Protein AF-A0A8T4LL97-F1 (afdb_monomer_lite)

Radius of gyration: 19.23 Å; chains: 1; bounding box: 46×41×51 Å

Structure (mmCIF, N/CA/C/O backbone):
data_AF-A0A8T4LL97-F1
#
_entry.id   AF-A0A8T4LL97-F1
#
loop_
_atom_site.group_PDB
_atom_site.id
_atom_site.type_symbol
_atom_site.label_atom_id
_atom_site.label_alt_id
_atom_site.label_comp_id
_atom_site.label_asym_id
_atom_site.label_entity_id
_atom_site.label_seq_id
_atom_site.pdbx_PDB_ins_code
_atom_site.Cartn_x
_atom_site.Cartn_y
_atom_site.Cartn_z
_atom_site.occupancy
_atom_site.B_iso_or_equiv
_atom_site.auth_seq_id
_atom_site.auth_comp_id
_atom_site.auth_asym_id
_atom_site.auth_atom_id
_atom_site.pdbx_PDB_model_num
ATOM 1 N N . MET A 1 1 ? 13.552 -13.095 -23.155 1.00 88.12 1 MET A N 1
ATOM 2 C CA . MET A 1 1 ? 12.719 -12.023 -22.555 1.00 88.12 1 MET A CA 1
ATOM 3 C C . MET A 1 1 ? 12.676 -12.309 -21.068 1.00 88.12 1 MET A C 1
ATOM 5 O O . MET A 1 1 ? 12.540 -13.479 -20.733 1.00 88.12 1 MET A O 1
ATOM 9 N N . LEU A 1 2 ? 12.800 -11.299 -20.200 1.00 96.94 2 LEU A N 1
ATOM 10 C CA . LEU A 1 2 ? 12.715 -11.531 -18.753 1.00 96.94 2 LEU A CA 1
ATOM 11 C C . LEU A 1 2 ? 11.354 -12.127 -18.368 1.00 96.94 2 LEU A C 1
ATOM 13 O O . LEU A 1 2 ? 10.345 -11.849 -19.012 1.00 96.94 2 LEU A O 1
ATOM 17 N N . THR A 1 3 ? 11.342 -12.934 -17.315 1.00 97.44 3 THR A N 1
ATOM 18 C CA . THR A 1 3 ? 10.161 -13.602 -16.760 1.00 97.44 3 THR A CA 1
ATOM 19 C C . THR A 1 3 ? 9.645 -12.881 -15.515 1.00 97.44 3 THR A C 1
ATOM 21 O O . THR A 1 3 ? 10.351 -12.071 -14.916 1.00 97.44 3 THR A O 1
ATOM 24 N N . VAL A 1 4 ? 8.435 -13.218 -15.051 1.00 96.12 4 VAL A N 1
ATOM 25 C CA . VAL A 1 4 ? 7.905 -12.706 -13.769 1.00 96.12 4 VAL A CA 1
ATOM 26 C C . VAL A 1 4 ? 8.880 -12.977 -12.615 1.00 96.12 4 VAL A C 1
ATOM 28 O O . VAL A 1 4 ? 9.117 -12.093 -11.796 1.00 96.12 4 VAL A O 1
ATOM 31 N N . ALA A 1 5 ? 9.492 -14.166 -12.579 1.00 97.00 5 ALA A N 1
ATOM 32 C CA . ALA A 1 5 ? 10.436 -14.543 -11.531 1.00 97.00 5 ALA A CA 1
ATOM 33 C C . ALA A 1 5 ? 11.698 -13.668 -11.528 1.00 97.00 5 ALA A C 1
ATOM 35 O O . ALA A 1 5 ? 12.217 -13.368 -10.456 1.00 97.00 5 ALA A O 1
ATOM 36 N N . ASP A 1 6 ? 12.169 -13.229 -12.697 1.00 97.44 6 ASP A N 1
ATOM 37 C CA . ASP A 1 6 ? 13.332 -12.341 -12.808 1.00 97.44 6 ASP A CA 1
ATOM 38 C C . ASP A 1 6 ? 13.050 -10.977 -12.170 1.00 97.44 6 ASP A C 1
ATOM 40 O O . ASP A 1 6 ? 13.846 -10.483 -11.374 1.00 97.44 6 ASP A O 1
ATOM 44 N N . PHE A 1 7 ? 11.878 -10.402 -12.453 1.00 96.88 7 PHE A N 1
ATOM 45 C CA . PHE A 1 7 ? 11.443 -9.144 -11.845 1.00 96.88 7 PHE A CA 1
ATOM 46 C C . PHE A 1 7 ? 11.238 -9.269 -10.334 1.00 96.88 7 PHE A C 1
ATOM 48 O O . PHE A 1 7 ? 11.656 -8.388 -9.593 1.00 96.88 7 PHE A O 1
ATOM 55 N N . THR A 1 8 ? 10.607 -10.349 -9.863 1.00 93.94 8 THR A N 1
ATOM 56 C CA . THR A 1 8 ? 10.348 -10.548 -8.427 1.00 93.94 8 THR A CA 1
ATOM 57 C C . THR A 1 8 ? 11.625 -10.832 -7.631 1.00 93.94 8 THR A C 1
ATOM 59 O O . THR A 1 8 ? 11.696 -10.478 -6.458 1.00 93.94 8 THR A O 1
ATOM 62 N N . LYS A 1 9 ? 12.638 -11.455 -8.248 1.00 94.44 9 LYS A N 1
ATOM 63 C CA . LYS A 1 9 ? 13.940 -11.706 -7.608 1.00 94.44 9 LYS A CA 1
ATOM 64 C C . LYS A 1 9 ? 14.844 -10.476 -7.582 1.00 94.44 9 LYS A C 1
ATOM 66 O O . LYS A 1 9 ? 15.689 -10.394 -6.697 1.00 94.44 9 LYS A O 1
ATOM 71 N N . ALA A 1 10 ? 14.699 -9.557 -8.537 1.00 95.50 10 ALA A N 1
ATOM 72 C CA . ALA A 1 10 ? 15.496 -8.340 -8.579 1.00 95.50 10 ALA A CA 1
ATOM 73 C C . ALA A 1 10 ? 15.141 -7.423 -7.401 1.00 95.50 10 ALA A C 1
ATOM 75 O O . ALA A 1 10 ? 14.019 -6.931 -7.283 1.00 95.50 10 ALA A O 1
ATOM 76 N N . ARG A 1 11 ? 16.121 -7.168 -6.534 1.00 92.94 11 ARG A N 1
ATOM 77 C CA . ARG A 1 11 ? 15.948 -6.326 -5.342 1.00 92.94 11 ARG A CA 1
ATOM 78 C C . ARG A 1 11 ? 16.199 -4.851 -5.622 1.00 92.94 11 ARG A C 1
ATOM 80 O O . ARG A 1 11 ? 15.800 -4.012 -4.824 1.00 92.94 11 ARG A O 1
ATOM 87 N N . ASN A 1 12 ? 16.889 -4.554 -6.721 1.00 95.19 12 ASN A N 1
ATOM 88 C CA . ASN A 1 12 ? 17.233 -3.203 -7.145 1.00 95.19 12 ASN A CA 1
ATOM 89 C C . ASN A 1 12 ? 17.471 -3.115 -8.670 1.00 95.19 12 ASN A C 1
ATOM 91 O O . ASN A 1 12 ? 17.557 -4.131 -9.370 1.00 95.19 12 ASN A O 1
ATOM 95 N N . PHE A 1 13 ? 17.609 -1.899 -9.203 1.00 95.69 13 PHE A N 1
ATOM 96 C CA . PHE A 1 13 ? 17.838 -1.632 -10.624 1.00 95.69 13 PHE A CA 1
ATOM 97 C C . PHE A 1 13 ? 19.200 -2.101 -11.115 1.00 95.69 13 PHE A C 1
ATOM 99 O O . PHE A 1 13 ? 19.340 -2.329 -12.316 1.00 95.69 13 PHE A O 1
ATOM 106 N N . SER A 1 14 ? 20.196 -2.244 -10.237 1.00 96.06 14 SER A N 1
ATOM 107 C CA . SER A 1 14 ? 21.494 -2.811 -10.615 1.00 96.06 14 SER A CA 1
ATOM 108 C C . SER A 1 14 ? 21.337 -4.285 -10.999 1.00 96.06 14 SER A C 1
ATOM 110 O O . SER A 1 14 ? 21.704 -4.684 -12.104 1.00 96.06 14 SER A O 1
ATOM 112 N N . GLU A 1 15 ? 20.675 -5.073 -10.147 1.00 97.38 15 GLU A N 1
ATOM 113 C CA . GLU A 1 15 ? 20.360 -6.479 -10.420 1.00 97.38 15 GLU A CA 1
ATOM 114 C C . GLU A 1 15 ? 19.463 -6.624 -11.660 1.00 97.38 15 GLU A C 1
ATOM 116 O O . GLU A 1 15 ? 19.752 -7.430 -12.549 1.00 97.38 15 GLU A O 1
ATOM 121 N N . LEU A 1 16 ? 18.420 -5.791 -11.783 1.00 97.62 16 LEU A N 1
ATOM 122 C CA . LEU A 1 16 ? 17.544 -5.799 -12.959 1.00 97.62 16 LEU A CA 1
ATOM 123 C C . LEU A 1 16 ? 18.301 -5.452 -14.252 1.00 97.62 16 LEU A C 1
ATOM 125 O O . LEU A 1 16 ? 18.046 -6.039 -15.305 1.00 97.62 16 LEU A O 1
ATOM 129 N N . ARG A 1 17 ? 19.251 -4.513 -14.194 1.00 97.31 17 ARG A N 1
ATOM 130 C CA . ARG A 1 17 ? 20.082 -4.131 -15.342 1.00 97.31 17 ARG A CA 1
ATOM 131 C C . ARG A 1 17 ? 20.951 -5.290 -15.814 1.00 97.31 17 ARG A C 1
ATOM 133 O O . ARG A 1 17 ? 21.034 -5.507 -17.020 1.00 97.31 17 ARG A O 1
ATOM 140 N N . GLU A 1 18 ? 21.553 -6.045 -14.900 1.00 97.88 18 GLU A N 1
ATOM 141 C CA . GLU A 1 18 ? 22.352 -7.220 -15.264 1.00 97.88 18 GLU A CA 1
ATOM 142 C C . GLU A 1 18 ? 21.496 -8.328 -15.894 1.00 97.88 18 GLU A C 1
ATOM 144 O O . GLU A 1 18 ? 21.937 -8.977 -16.843 1.00 97.88 18 GLU A O 1
ATOM 149 N N . LEU A 1 19 ? 20.246 -8.501 -15.451 1.00 97.75 19 LEU A N 1
ATOM 150 C CA . LEU A 1 19 ? 19.299 -9.417 -16.097 1.00 97.75 19 LEU A CA 1
ATOM 151 C C . LEU A 1 19 ? 19.013 -9.002 -17.548 1.00 97.75 19 LEU A C 1
ATOM 153 O O . LEU A 1 19 ? 19.119 -9.820 -18.460 1.00 97.75 19 LEU A O 1
ATOM 157 N N . TYR A 1 20 ? 18.736 -7.722 -17.798 1.00 98.06 20 TYR A N 1
ATOM 158 C CA . TYR A 1 20 ? 18.561 -7.225 -19.167 1.00 98.06 20 TYR A CA 1
ATOM 159 C C . TYR A 1 20 ? 19.832 -7.310 -20.019 1.00 98.06 20 TYR A C 1
ATOM 161 O O . TYR A 1 20 ? 19.751 -7.562 -21.221 1.00 98.06 20 TYR A O 1
ATOM 169 N N . LYS A 1 21 ? 21.007 -7.124 -19.416 1.00 97.62 21 LYS A N 1
ATOM 170 C CA . LYS A 1 21 ? 22.291 -7.224 -20.114 1.00 97.62 21 LYS A CA 1
ATOM 171 C C . LYS A 1 21 ? 22.553 -8.641 -20.624 1.00 97.62 21 LYS A C 1
ATOM 173 O O . LYS A 1 21 ? 23.037 -8.788 -21.743 1.00 97.62 21 LYS A O 1
ATOM 178 N N . LYS A 1 22 ? 22.171 -9.672 -19.859 1.00 97.25 22 LYS A N 1
ATOM 179 C CA . LYS A 1 22 ? 22.210 -11.081 -20.304 1.00 97.25 22 LYS A CA 1
ATOM 180 C C . LYS A 1 22 ? 21.321 -11.340 -21.526 1.00 97.25 22 LYS A C 1
ATOM 182 O O . LYS A 1 22 ? 21.633 -12.200 -22.336 1.00 97.25 22 LYS A O 1
ATOM 187 N N . GLU A 1 23 ? 20.265 -10.548 -21.693 1.00 96.38 23 GLU A N 1
ATOM 188 C CA . GLU A 1 23 ? 19.372 -10.544 -22.861 1.00 96.38 23 GLU A CA 1
ATOM 189 C C . GLU A 1 23 ? 19.873 -9.634 -24.005 1.00 96.38 23 GLU A C 1
ATOM 191 O O . GLU A 1 23 ? 19.123 -9.328 -24.933 1.00 96.38 23 GLU A O 1
ATOM 196 N N . GLY A 1 24 ? 21.113 -9.137 -23.930 1.00 97.12 24 GLY A N 1
ATOM 197 C CA . GLY A 1 24 ? 21.705 -8.251 -24.936 1.00 97.12 24 GLY A CA 1
ATOM 198 C C . GLY A 1 24 ? 21.154 -6.821 -24.929 1.00 97.12 24 GLY A C 1
ATOM 199 O O . GLY A 1 24 ? 21.352 -6.085 -25.893 1.00 97.12 24 GLY A O 1
ATOM 200 N N . LYS A 1 25 ? 20.455 -6.402 -23.865 1.00 97.38 25 LYS A N 1
ATOM 201 C CA . LYS A 1 25 ? 19.861 -5.061 -23.747 1.00 97.38 25 LYS A CA 1
ATOM 202 C C . LYS A 1 25 ? 20.627 -4.211 -22.743 1.00 97.38 25 LYS A C 1
ATOM 204 O O . LYS A 1 25 ? 20.867 -4.619 -21.611 1.00 97.38 25 LYS A O 1
ATOM 209 N N . THR A 1 26 ? 20.949 -2.984 -23.133 1.00 96.94 26 THR A N 1
ATOM 210 C CA . THR A 1 26 ? 21.595 -1.993 -22.265 1.00 96.94 26 THR A CA 1
ATOM 211 C C . THR A 1 26 ? 20.765 -0.715 -22.209 1.00 96.94 26 THR A C 1
ATOM 213 O O . THR A 1 26 ? 20.002 -0.400 -23.123 1.00 96.94 26 THR A O 1
ATOM 216 N N . PHE A 1 27 ? 20.886 0.028 -21.108 1.00 96.00 27 PHE A N 1
ATOM 217 C CA . PHE A 1 27 ? 20.121 1.254 -20.885 1.00 96.00 27 PHE A CA 1
ATOM 218 C C . PHE A 1 27 ? 21.042 2.375 -20.426 1.00 96.00 27 PHE A C 1
ATOM 220 O O . PHE A 1 27 ? 21.798 2.212 -19.473 1.00 96.00 27 PHE A O 1
ATOM 227 N N . ALA A 1 28 ? 20.929 3.531 -21.081 1.00 92.81 28 ALA A N 1
ATOM 228 C CA . ALA A 1 28 ? 21.758 4.700 -20.794 1.00 92.81 28 ALA A CA 1
ATOM 229 C C . ALA A 1 28 ? 21.412 5.403 -19.466 1.00 92.81 28 ALA A C 1
ATOM 231 O O . ALA A 1 28 ? 22.185 6.225 -18.991 1.00 92.81 28 ALA A O 1
ATOM 232 N N . SER A 1 29 ? 20.243 5.129 -18.876 1.00 92.25 29 SER A N 1
ATOM 233 C CA . SER A 1 29 ? 19.817 5.731 -17.608 1.00 92.25 29 SER A CA 1
ATOM 234 C C . SER A 1 29 ? 18.811 4.852 -16.865 1.00 92.25 29 SER A C 1
ATOM 236 O O . SER A 1 29 ? 18.136 4.011 -17.469 1.00 92.25 29 SER A O 1
ATOM 238 N N . THR A 1 30 ? 18.666 5.087 -15.557 1.00 91.06 30 THR A N 1
ATOM 239 C CA . THR A 1 30 ? 17.657 4.421 -14.717 1.00 91.06 30 THR A CA 1
ATOM 240 C C . THR A 1 30 ? 16.235 4.722 -15.191 1.00 91.06 30 THR A C 1
ATOM 242 O O . THR A 1 30 ? 15.426 3.807 -15.262 1.00 91.06 30 THR A O 1
ATOM 245 N N . GLY A 1 31 ? 15.938 5.949 -15.635 1.00 89.12 31 GLY A N 1
ATOM 246 C CA . GLY A 1 31 ? 14.619 6.292 -16.189 1.00 89.12 31 GLY A CA 1
ATOM 247 C C . GLY A 1 31 ? 14.249 5.503 -17.455 1.00 89.12 31 GLY A C 1
ATOM 248 O O . GLY A 1 31 ? 13.111 5.046 -17.592 1.00 89.12 31 GLY A O 1
ATOM 249 N N . LYS A 1 32 ? 15.210 5.273 -18.367 1.00 91.50 32 LYS A N 1
ATOM 250 C CA . LYS A 1 32 ? 14.989 4.426 -19.556 1.00 91.50 32 LYS A CA 1
ATOM 251 C C . LYS A 1 32 ? 14.791 2.957 -19.175 1.00 91.50 32 LYS A C 1
ATOM 253 O O . LYS A 1 32 ? 13.901 2.311 -19.725 1.00 91.50 32 LYS A O 1
ATOM 258 N N . LEU A 1 33 ? 15.589 2.458 -18.226 1.00 95.25 33 LEU A N 1
ATOM 259 C CA . LEU A 1 33 ? 15.436 1.110 -17.677 1.00 95.25 33 LEU A CA 1
ATOM 260 C C . LEU A 1 33 ? 14.057 0.931 -17.028 1.00 95.25 33 LEU A C 1
ATOM 262 O O . LEU A 1 33 ? 13.350 0.002 -17.395 1.00 95.25 33 LEU A O 1
ATOM 266 N N . TYR A 1 34 ? 13.639 1.844 -16.147 1.00 93.06 34 TYR A N 1
ATOM 267 C CA . TYR A 1 34 ? 12.326 1.828 -15.494 1.00 93.06 34 TYR A CA 1
ATOM 268 C C . TYR A 1 34 ? 11.182 1.817 -16.510 1.00 93.06 34 TYR A C 1
ATOM 270 O O . TYR A 1 34 ? 10.318 0.947 -16.468 1.00 93.06 34 TYR A O 1
ATOM 278 N N . SER A 1 35 ? 11.218 2.724 -17.490 1.00 90.62 35 SER A N 1
ATOM 279 C CA . SER A 1 35 ? 10.175 2.815 -18.521 1.00 90.62 35 SER A CA 1
ATOM 280 C C . SER A 1 35 ? 10.041 1.526 -19.335 1.00 90.62 35 SER A C 1
ATOM 282 O O . SER A 1 35 ? 8.935 1.139 -19.713 1.00 90.62 35 SER A O 1
ATOM 284 N N . LYS A 1 36 ? 11.160 0.850 -19.628 1.00 94.69 36 LYS A N 1
ATOM 285 C CA . LYS A 1 36 ? 11.146 -0.452 -20.303 1.00 94.69 36 LYS A CA 1
ATOM 286 C C . LYS A 1 36 ? 10.665 -1.563 -19.369 1.00 94.69 36 LYS A C 1
ATOM 288 O O . LYS A 1 36 ? 9.840 -2.371 -19.780 1.00 94.69 36 LYS A O 1
ATOM 293 N N . ALA A 1 37 ? 11.142 -1.565 -18.129 1.00 95.81 37 ALA A N 1
ATOM 294 C CA . ALA A 1 37 ? 10.783 -2.527 -17.101 1.00 95.81 37 ALA A CA 1
ATOM 295 C C . ALA A 1 37 ? 9.275 -2.539 -16.827 1.00 95.81 37 ALA A C 1
ATOM 297 O O . ALA A 1 37 ? 8.685 -3.611 -16.848 1.00 95.81 37 ALA A O 1
ATOM 298 N N . VAL A 1 38 ? 8.645 -1.373 -16.648 1.00 93.69 38 VAL A N 1
ATOM 299 C CA . VAL A 1 38 ? 7.191 -1.255 -16.438 1.00 93.69 38 VAL A CA 1
ATOM 300 C C . VAL A 1 38 ? 6.411 -1.861 -17.606 1.00 93.69 38 VAL A C 1
ATOM 302 O O . VAL A 1 38 ? 5.465 -2.611 -17.387 1.00 93.69 38 VAL A O 1
ATOM 305 N N . LYS A 1 39 ? 6.823 -1.584 -18.851 1.00 94.00 39 LYS A N 1
ATOM 306 C CA . LYS A 1 39 ? 6.172 -2.148 -20.044 1.00 94.00 39 LYS A CA 1
ATOM 307 C C . LYS A 1 39 ? 6.294 -3.668 -20.090 1.00 94.00 39 LYS A C 1
ATOM 309 O O . LYS A 1 39 ? 5.291 -4.345 -20.266 1.00 94.00 39 LYS A O 1
ATOM 314 N N . ASP A 1 40 ? 7.503 -4.196 -19.910 1.00 96.31 40 ASP A N 1
ATOM 315 C CA . ASP A 1 40 ? 7.737 -5.644 -19.948 1.00 96.31 40 ASP A CA 1
ATOM 316 C C . ASP A 1 40 ? 6.998 -6.352 -18.806 1.00 96.31 40 ASP A C 1
ATOM 318 O O . ASP A 1 40 ? 6.370 -7.384 -19.024 1.00 96.31 40 ASP A O 1
ATOM 322 N N . TRP A 1 41 ? 6.989 -5.763 -17.610 1.00 96.31 41 TRP A N 1
ATOM 323 C CA . TRP A 1 41 ? 6.226 -6.268 -16.473 1.00 96.31 41 TRP A CA 1
ATOM 324 C C . TRP A 1 41 ? 4.718 -6.298 -16.734 1.00 96.31 41 TRP A C 1
ATOM 326 O O . TRP A 1 41 ? 4.069 -7.307 -16.446 1.00 96.31 41 TRP A O 1
ATOM 336 N N . PHE A 1 42 ? 4.163 -5.224 -17.300 1.00 94.31 42 PHE A N 1
ATOM 337 C CA . PHE A 1 42 ? 2.748 -5.166 -17.648 1.00 94.31 42 PHE A CA 1
ATOM 338 C C . PHE A 1 42 ? 2.385 -6.244 -18.668 1.00 94.31 42 PHE A C 1
ATOM 340 O O . PHE A 1 42 ? 1.437 -6.995 -18.450 1.00 94.31 42 PHE A O 1
ATOM 347 N N . GLU A 1 43 ? 3.175 -6.387 -19.734 1.00 94.25 43 GLU A N 1
ATOM 348 C CA . GLU A 1 43 ? 2.948 -7.413 -20.755 1.00 94.25 43 GLU A CA 1
ATOM 349 C C . GLU A 1 43 ? 2.976 -8.835 -20.176 1.00 94.25 43 GLU A C 1
ATOM 351 O O . GLU A 1 43 ? 2.154 -9.661 -20.562 1.00 94.25 43 GLU A O 1
ATOM 356 N N . LEU A 1 44 ? 3.849 -9.110 -19.201 1.00 96.06 44 LEU A N 1
ATOM 357 C CA . LEU A 1 44 ? 3.918 -10.402 -18.505 1.00 96.06 44 LEU A CA 1
ATOM 358 C C . LEU A 1 44 ? 2.719 -10.680 -17.581 1.00 96.06 44 LEU A C 1
ATOM 360 O O . LEU A 1 44 ? 2.477 -11.831 -17.220 1.00 96.06 44 LEU A O 1
ATOM 364 N N . ASN A 1 45 ? 1.999 -9.644 -17.142 1.00 94.62 45 ASN A N 1
ATOM 365 C CA . ASN A 1 45 ? 0.932 -9.766 -16.145 1.00 94.62 45 ASN A CA 1
ATOM 366 C C . ASN A 1 45 ? -0.462 -9.409 -16.679 1.00 94.62 45 ASN A C 1
ATOM 368 O O . ASN A 1 45 ? -1.443 -9.644 -15.973 1.00 94.62 45 ASN A O 1
ATOM 372 N N . LYS A 1 46 ? -0.587 -8.881 -17.902 1.00 92.50 46 LYS A N 1
ATOM 373 C CA . LYS A 1 46 ? -1.871 -8.425 -18.458 1.00 92.50 46 LYS A CA 1
ATOM 374 C C . LYS A 1 46 ? -2.925 -9.535 -18.533 1.00 92.50 46 LYS A C 1
ATOM 376 O O . LYS A 1 46 ? -4.094 -9.269 -18.266 1.00 92.50 46 LYS A O 1
ATOM 381 N N . ASP A 1 47 ? -2.520 -10.780 -18.787 1.00 92.38 47 ASP A N 1
ATOM 382 C CA . ASP A 1 47 ? -3.443 -11.923 -18.857 1.00 92.38 47 ASP A CA 1
ATOM 383 C C . ASP A 1 47 ? -4.034 -12.275 -17.483 1.00 92.38 47 ASP A C 1
ATOM 385 O O . ASP A 1 47 ? -5.159 -12.758 -17.386 1.00 92.38 47 ASP A O 1
ATOM 389 N N . LYS A 1 48 ? -3.342 -11.945 -16.385 1.00 92.75 48 LYS A N 1
ATOM 390 C CA . LYS A 1 48 ? -3.894 -12.118 -15.031 1.00 92.75 48 LYS A CA 1
ATOM 391 C C . LYS A 1 48 ? -5.084 -11.193 -14.779 1.00 92.75 48 LYS A C 1
ATOM 393 O O . LYS A 1 48 ? -5.919 -11.490 -13.932 1.00 92.75 48 LYS A O 1
ATOM 398 N N . ILE A 1 49 ? -5.173 -10.074 -15.501 1.00 88.88 49 ILE A N 1
ATOM 399 C CA . ILE A 1 49 ? -6.294 -9.133 -15.391 1.00 88.88 49 ILE A CA 1
ATOM 400 C C . ILE A 1 49 ? -7.560 -9.755 -15.984 1.00 88.88 49 ILE A C 1
ATOM 402 O O . ILE A 1 49 ? -8.632 -9.648 -15.391 1.00 88.88 49 ILE A O 1
ATOM 406 N N . SER A 1 50 ? -7.447 -10.410 -17.144 1.00 87.31 50 SER A N 1
ATOM 407 C CA . SER A 1 50 ? -8.581 -11.080 -17.786 1.00 87.31 50 SER A CA 1
ATOM 408 C C . SER A 1 50 ? -8.982 -12.363 -17.056 1.00 87.31 50 SER A C 1
ATOM 410 O O . SER A 1 50 ? -10.175 -12.646 -16.974 1.00 87.31 50 SER A O 1
ATOM 412 N N . GLN A 1 51 ? -8.014 -13.088 -16.486 1.00 91.19 51 GLN A N 1
ATOM 413 C CA . GLN A 1 51 ? -8.232 -14.317 -15.712 1.00 91.19 51 GLN A CA 1
ATOM 414 C C . GLN A 1 51 ? -8.762 -14.082 -14.291 1.00 91.19 51 GLN A C 1
ATOM 416 O O . GLN A 1 51 ? -9.300 -15.008 -13.686 1.00 91.19 51 GLN A O 1
ATOM 421 N N . ALA A 1 52 ? -8.593 -12.881 -13.730 1.00 88.12 52 ALA A N 1
ATOM 422 C CA . ALA A 1 52 ? -9.061 -12.594 -12.380 1.00 88.12 52 ALA A CA 1
ATOM 423 C C . ALA A 1 52 ? -10.594 -12.759 -12.283 1.00 88.12 52 ALA A C 1
ATOM 425 O O . ALA A 1 52 ? -11.308 -12.276 -13.173 1.00 88.12 52 ALA A O 1
ATOM 426 N N . PRO A 1 53 ? -11.109 -13.415 -11.221 1.00 86.81 53 PRO A N 1
ATOM 427 C CA . PRO A 1 53 ? -12.530 -13.714 -11.110 1.00 86.81 53 PRO A CA 1
ATOM 428 C C . PRO A 1 53 ? -13.404 -12.460 -11.150 1.00 86.81 53 PRO A C 1
ATOM 430 O O . PRO A 1 53 ? -13.031 -11.391 -10.657 1.00 86.81 53 PRO A O 1
ATOM 433 N N . GLU A 1 54 ? -14.593 -12.617 -11.726 1.00 82.88 54 GLU A N 1
ATOM 434 C CA . GLU A 1 54 ? -15.659 -11.626 -11.627 1.00 82.88 54 GLU A CA 1
ATOM 435 C C . GLU A 1 54 ? -16.350 -11.709 -10.257 1.00 82.88 54 GLU A C 1
ATOM 437 O O . GLU A 1 54 ? -16.400 -12.766 -9.633 1.00 82.88 54 GLU A O 1
ATOM 442 N N . GLY A 1 55 ? -16.930 -10.595 -9.806 1.00 79.88 55 GLY A N 1
ATOM 443 C CA . GLY A 1 55 ? -17.722 -10.542 -8.575 1.00 79.88 55 GLY A CA 1
ATOM 444 C C . GLY A 1 55 ? -16.942 -10.206 -7.300 1.00 79.88 55 GLY A C 1
ATOM 445 O O . GLY A 1 55 ? -15.873 -9.589 -7.336 1.00 79.88 55 GLY A O 1
ATOM 446 N N . LEU A 1 56 ? -17.562 -10.532 -6.162 1.00 80.62 56 LEU A N 1
ATOM 447 C CA . LEU A 1 56 ? -16.996 -10.346 -4.826 1.00 80.62 56 LEU A CA 1
ATOM 448 C C . LEU A 1 56 ? -16.314 -11.649 -4.388 1.00 80.62 56 LEU A C 1
ATOM 450 O O . LEU A 1 56 ? -16.921 -12.707 -4.557 1.00 80.62 56 LEU A O 1
ATOM 454 N N . PRO A 1 57 ? -15.093 -11.593 -3.834 1.00 84.38 57 PRO A N 1
ATOM 455 C CA . PRO A 1 57 ? -14.502 -12.752 -3.173 1.00 84.38 57 PRO A CA 1
ATOM 456 C C . PRO A 1 57 ? -15.305 -13.148 -1.922 1.00 84.38 57 PRO A C 1
ATOM 458 O O . PRO A 1 57 ? -16.101 -12.356 -1.420 1.00 84.38 57 PRO A O 1
ATOM 461 N N . GLU A 1 58 ? -15.086 -14.366 -1.420 1.00 84.38 58 GLU A N 1
ATOM 462 C CA . GLU A 1 58 ? -15.685 -14.834 -0.158 1.00 84.38 58 GLU A CA 1
ATOM 463 C C . GLU A 1 58 ? -15.120 -14.081 1.058 1.00 84.38 58 GLU A C 1
ATOM 465 O O . GLU A 1 58 ? -15.864 -13.724 1.973 1.00 84.38 58 GLU A O 1
ATOM 470 N N . GLU A 1 59 ? -13.817 -13.792 1.026 1.00 85.44 59 GLU A N 1
ATOM 471 C CA . GLU A 1 59 ? -13.085 -13.068 2.067 1.00 85.44 59 GLU A CA 1
ATOM 472 C C . GLU A 1 59 ? -12.503 -11.752 1.547 1.00 85.44 59 GLU A C 1
ATOM 474 O O . GLU A 1 59 ? -12.303 -11.556 0.340 1.00 85.44 59 GLU A O 1
ATOM 479 N N . LEU A 1 60 ? -12.251 -10.804 2.456 1.00 85.81 60 LEU A N 1
ATOM 480 C CA . LEU A 1 60 ? -11.630 -9.539 2.078 1.00 85.81 60 LEU A CA 1
ATOM 481 C C . LEU A 1 60 ? -10.246 -9.808 1.481 1.00 85.81 60 LEU A C 1
ATOM 483 O O . LEU A 1 60 ? -9.399 -10.414 2.138 1.00 85.81 60 LEU A O 1
ATOM 487 N N . PRO A 1 61 ? -9.987 -9.369 0.238 1.00 86.81 61 PRO A N 1
ATOM 488 C CA . PRO A 1 61 ? -8.700 -9.619 -0.365 1.00 86.81 61 PRO A CA 1
ATOM 489 C C . PRO A 1 61 ? -7.682 -8.695 0.307 1.00 86.81 61 PRO A C 1
ATOM 491 O O . PRO A 1 61 ? -7.797 -7.465 0.264 1.00 86.81 61 PRO A O 1
ATOM 494 N N . GLY A 1 62 ? -6.643 -9.281 0.885 1.00 90.56 62 GLY A N 1
ATOM 495 C CA . GLY A 1 62 ? -5.677 -8.566 1.707 1.00 90.56 62 GLY A CA 1
ATOM 496 C C . GLY A 1 62 ? -4.335 -9.276 1.793 1.00 90.56 62 GLY A C 1
ATOM 497 O O . GLY A 1 62 ? -4.131 -10.349 1.223 1.00 90.56 62 GLY A O 1
ATOM 498 N N . LYS A 1 63 ? -3.423 -8.657 2.535 1.00 94.50 63 LYS A N 1
ATOM 499 C CA . LYS A 1 63 ? -2.242 -9.319 3.082 1.00 94.50 63 LYS A CA 1
ATOM 500 C C . LYS A 1 63 ? -2.376 -9.396 4.593 1.00 94.50 63 LYS A C 1
ATOM 502 O O . LYS A 1 63 ? -2.704 -8.391 5.217 1.00 94.50 63 LYS A O 1
ATOM 507 N N . THR A 1 64 ? -2.072 -10.555 5.161 1.00 97.50 64 THR A N 1
ATOM 508 C CA . THR A 1 64 ? -1.965 -10.732 6.611 1.00 97.50 64 THR A CA 1
ATOM 509 C C . THR A 1 64 ? -0.495 -10.794 6.984 1.00 97.50 64 THR A C 1
ATOM 511 O O . THR A 1 64 ? 0.227 -11.637 6.455 1.00 97.50 64 THR A O 1
ATOM 514 N N . ILE A 1 65 ? -0.059 -9.898 7.869 1.00 98.19 65 ILE A N 1
ATOM 515 C CA . ILE A 1 65 ? 1.296 -9.893 8.423 1.00 98.19 65 ILE A CA 1
ATOM 516 C C . ILE A 1 65 ? 1.206 -10.125 9.926 1.00 98.19 65 ILE A C 1
ATOM 518 O O . ILE A 1 65 ? 0.584 -9.331 10.628 1.00 98.19 65 ILE A O 1
A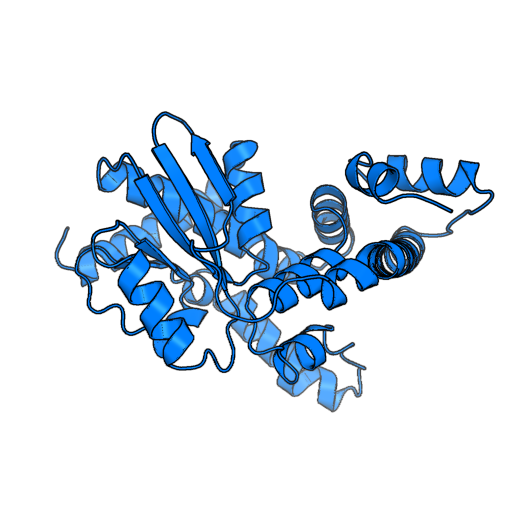TOM 522 N N . ASP A 1 66 ? 1.860 -11.171 10.420 1.00 98.31 66 ASP A N 1
ATOM 523 C CA . ASP A 1 66 ? 1.979 -11.429 11.853 1.00 98.31 66 ASP A CA 1
ATOM 524 C C . ASP A 1 66 ? 3.263 -10.795 12.391 1.00 98.31 66 ASP A C 1
ATOM 526 O O . ASP A 1 66 ? 4.373 -11.116 11.959 1.00 98.31 66 ASP A O 1
ATOM 530 N N . LEU A 1 67 ? 3.125 -9.877 13.347 1.00 97.50 67 LEU A N 1
ATOM 531 C CA . LEU A 1 67 ? 4.250 -9.160 13.937 1.00 97.50 67 LEU A CA 1
ATOM 532 C C . LEU A 1 67 ? 4.035 -8.988 15.440 1.00 97.50 67 LEU A C 1
ATOM 534 O O . LEU A 1 67 ? 3.064 -8.378 15.875 1.00 97.50 67 LEU A O 1
ATOM 538 N N . ASN A 1 68 ? 4.977 -9.505 16.235 1.00 96.31 68 ASN A N 1
ATOM 539 C CA . ASN A 1 68 ? 4.980 -9.405 17.700 1.00 96.31 68 ASN A CA 1
ATOM 540 C C . ASN A 1 68 ? 3.675 -9.904 18.363 1.00 96.31 68 ASN A C 1
ATOM 542 O O . ASN A 1 68 ? 3.226 -9.336 19.353 1.00 96.31 68 ASN A O 1
ATOM 546 N N . GLY A 1 69 ? 3.068 -10.966 17.820 1.00 97.12 69 GLY A N 1
ATOM 547 C CA . GLY A 1 69 ? 1.826 -11.547 18.349 1.00 97.12 69 GLY A CA 1
ATOM 548 C C . GLY A 1 69 ? 0.545 -10.803 17.952 1.00 97.12 69 GLY A C 1
ATOM 549 O O . GLY A 1 69 ? -0.510 -11.100 18.508 1.00 97.12 69 GLY A O 1
ATOM 550 N N . ILE A 1 70 ? 0.640 -9.861 17.010 1.00 98.50 70 ILE A N 1
ATOM 551 C CA . ILE A 1 70 ? -0.488 -9.122 16.439 1.00 98.50 70 ILE A CA 1
ATOM 552 C C . ILE A 1 70 ? -0.602 -9.476 14.954 1.00 98.50 70 ILE A C 1
ATOM 554 O O . ILE A 1 70 ? 0.387 -9.378 14.221 1.00 98.50 70 ILE A O 1
ATOM 558 N N . SER A 1 71 ? -1.802 -9.845 14.511 1.00 98.50 71 SER A N 1
ATOM 559 C CA . SER A 1 71 ? -2.128 -10.075 13.103 1.00 98.50 71 SER A CA 1
ATOM 560 C C . SER A 1 71 ? -2.658 -8.790 12.462 1.00 98.50 71 SER A C 1
ATOM 562 O O . SER A 1 71 ? -3.681 -8.238 12.874 1.00 98.50 71 SER A O 1
ATOM 564 N N . TYR A 1 72 ? -1.952 -8.298 11.445 1.00 98.50 72 TYR A N 1
ATOM 565 C CA . TYR A 1 72 ? -2.315 -7.104 10.683 1.00 98.50 72 TYR A CA 1
ATOM 566 C C . TYR A 1 72 ? -2.920 -7.516 9.341 1.00 98.50 72 TYR A C 1
ATOM 568 O O . TYR A 1 72 ? -2.199 -7.974 8.453 1.00 98.50 72 TYR A O 1
ATOM 576 N N . HIS A 1 73 ? -4.225 -7.317 9.170 1.00 97.75 73 HIS A N 1
ATOM 577 C CA . HIS A 1 73 ? -4.944 -7.607 7.928 1.00 97.75 73 HIS A CA 1
ATOM 578 C C . HIS A 1 73 ? -5.080 -6.342 7.086 1.00 97.75 73 HIS A C 1
ATOM 580 O O . HIS A 1 73 ? -5.875 -5.457 7.388 1.00 97.75 73 HIS A O 1
ATOM 586 N N . ILE A 1 74 ? -4.301 -6.234 6.018 1.00 96.81 74 ILE A N 1
ATOM 587 C CA . ILE A 1 74 ? -4.208 -5.026 5.200 1.00 96.81 74 ILE A CA 1
ATOM 588 C C . ILE A 1 74 ? -5.006 -5.248 3.923 1.00 96.81 74 ILE A C 1
ATOM 590 O O . ILE A 1 7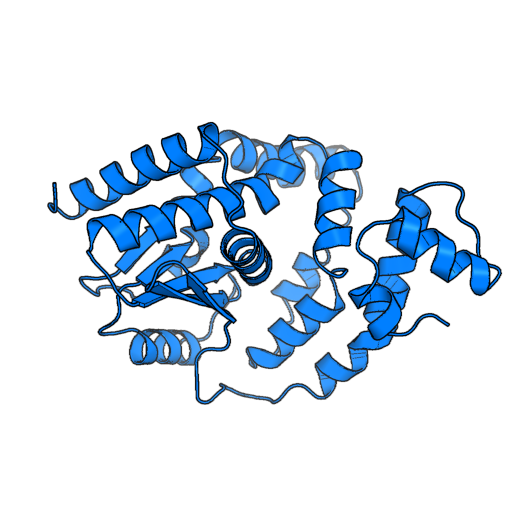4 ? -4.618 -6.046 3.068 1.00 96.81 74 ILE A O 1
ATOM 594 N N . ASN A 1 75 ? -6.120 -4.539 3.786 1.00 93.06 75 ASN A N 1
ATOM 595 C CA . ASN A 1 75 ? -7.067 -4.719 2.696 1.00 93.06 75 ASN A CA 1
ATOM 596 C C . ASN A 1 75 ? -7.056 -3.488 1.784 1.00 93.06 75 ASN A C 1
ATOM 598 O O . ASN A 1 75 ? -7.523 -2.409 2.159 1.00 93.06 75 ASN A O 1
ATOM 602 N N . GLY A 1 76 ? -6.524 -3.657 0.573 1.00 89.62 76 GLY A N 1
ATOM 603 C CA . GLY A 1 76 ? -6.531 -2.641 -0.469 1.00 89.62 76 GLY A CA 1
ATOM 604 C C . GLY A 1 76 ? -7.897 -2.493 -1.143 1.00 89.62 76 GLY A C 1
ATOM 605 O O . GLY A 1 76 ? -8.434 -3.457 -1.692 1.00 89.62 76 GLY A O 1
ATOM 606 N N . VAL A 1 77 ? -8.423 -1.270 -1.170 1.00 85.00 77 VAL A N 1
ATOM 607 C CA . VAL A 1 77 ? -9.660 -0.864 -1.851 1.00 85.00 77 VAL A CA 1
ATOM 608 C C . VAL A 1 77 ? -9.400 0.231 -2.885 1.00 85.00 77 VAL A C 1
ATOM 610 O O . VAL A 1 77 ? -8.337 0.853 -2.929 1.00 85.00 77 VAL A O 1
ATOM 613 N N . THR A 1 78 ? -10.373 0.478 -3.758 1.00 77.38 78 THR A N 1
ATOM 614 C CA . THR A 1 78 ? -10.353 1.606 -4.694 1.00 77.38 78 THR A CA 1
ATOM 615 C C . THR A 1 78 ? -11.134 2.788 -4.129 1.00 77.38 78 THR A C 1
ATOM 617 O O . THR A 1 78 ? -12.232 2.610 -3.620 1.00 77.38 78 THR A O 1
ATOM 620 N N . HIS A 1 79 ? -10.603 4.006 -4.276 1.00 69.44 79 HIS A N 1
ATOM 621 C CA . HIS A 1 79 ? -11.229 5.239 -3.774 1.00 69.44 79 HIS A CA 1
ATOM 622 C C . HIS A 1 79 ? -12.399 5.767 -4.625 1.00 69.44 79 HIS A C 1
ATOM 624 O O . HIS A 1 79 ? -12.857 6.878 -4.376 1.00 69.44 79 HIS A O 1
ATOM 630 N N . PHE A 1 80 ? -12.861 5.065 -5.661 1.00 63.22 80 PHE A N 1
ATOM 631 C CA . PHE A 1 80 ? -13.840 5.629 -6.594 1.00 63.22 80 PHE A CA 1
ATOM 632 C C . PHE A 1 80 ? -15.000 4.680 -6.845 1.00 63.22 80 PHE A C 1
ATOM 634 O O . PHE A 1 80 ? -14.792 3.505 -7.137 1.00 63.22 80 PHE A O 1
ATOM 641 N N . ASN A 1 81 ? -16.216 5.238 -6.776 1.00 60.47 81 ASN A N 1
ATOM 642 C CA . ASN A 1 81 ? -17.472 4.609 -7.183 1.00 60.47 81 ASN A CA 1
ATOM 643 C C . ASN A 1 81 ? -17.672 3.192 -6.639 1.00 60.47 81 ASN A C 1
ATOM 645 O O . ASN A 1 81 ? -18.196 2.337 -7.351 1.00 60.47 81 ASN A O 1
ATOM 649 N N . VAL A 1 82 ? -17.271 2.948 -5.386 1.00 64.25 82 VAL A N 1
ATOM 650 C CA . VAL A 1 82 ? -17.508 1.674 -4.703 1.00 64.25 82 VAL A CA 1
ATOM 651 C C . VAL A 1 82 ? -19.021 1.427 -4.674 1.00 64.25 82 VAL A C 1
ATOM 653 O O . VAL A 1 82 ? -19.740 2.150 -3.979 1.00 64.25 82 VAL A O 1
ATOM 656 N N . PRO A 1 83 ? -19.544 0.445 -5.435 1.00 68.62 83 PRO A N 1
ATOM 657 C CA . PRO A 1 83 ? -20.979 0.199 -5.479 1.00 68.62 83 PRO A CA 1
ATOM 658 C C . PRO A 1 83 ? -21.503 -0.159 -4.085 1.00 68.62 83 PRO A C 1
ATOM 660 O O . PRO A 1 83 ? -20.802 -0.818 -3.316 1.00 68.62 83 PRO A O 1
ATOM 663 N N . GLY A 1 84 ? -22.756 0.183 -3.769 1.00 73.12 84 GLY A N 1
ATOM 664 C CA . GLY A 1 84 ? -23.338 -0.072 -2.439 1.00 73.12 84 GLY A CA 1
ATOM 665 C C . GLY A 1 84 ? -23.213 -1.529 -1.964 1.00 73.12 84 GLY A C 1
ATOM 666 O O . GLY A 1 84 ? -22.940 -1.774 -0.793 1.00 73.12 84 GLY A O 1
ATOM 667 N N . LYS A 1 85 ? -23.290 -2.503 -2.884 1.00 71.19 85 LYS A N 1
ATOM 668 C CA . LYS A 1 85 ? -23.053 -3.929 -2.586 1.00 71.19 85 LYS A CA 1
ATOM 669 C C . LYS A 1 85 ? -21.640 -4.224 -2.062 1.00 71.19 85 LYS A C 1
ATOM 671 O O . LYS A 1 85 ? -21.482 -5.078 -1.200 1.00 71.19 85 LYS A O 1
ATOM 676 N N . VAL A 1 86 ? -20.623 -3.520 -2.565 1.00 74.00 86 VAL A N 1
ATOM 677 C CA . VAL A 1 86 ? -19.236 -3.652 -2.098 1.00 74.00 86 VAL A CA 1
ATOM 678 C C . VAL A 1 86 ? -19.109 -3.022 -0.716 1.00 74.00 86 VAL A C 1
ATOM 680 O O . VAL A 1 86 ? -18.554 -3.644 0.178 1.00 74.00 86 VAL A O 1
ATOM 683 N N . ARG A 1 87 ? -19.683 -1.831 -0.508 1.00 75.50 87 ARG A N 1
ATOM 684 C CA . ARG A 1 87 ? -19.715 -1.182 0.812 1.00 75.50 87 ARG A CA 1
ATOM 685 C C . ARG A 1 87 ? -20.309 -2.109 1.874 1.00 75.50 87 ARG A C 1
ATOM 687 O O . ARG A 1 87 ? -19.661 -2.364 2.879 1.00 75.50 87 ARG A O 1
ATOM 694 N N . HIS A 1 88 ? -21.492 -2.664 1.605 1.00 79.56 88 HIS A N 1
ATOM 695 C CA . HIS A 1 88 ? -22.158 -3.608 2.503 1.00 79.56 88 HIS A CA 1
ATOM 696 C C . HIS A 1 88 ? -21.310 -4.860 2.770 1.00 79.56 88 HIS A C 1
ATOM 698 O O . HIS A 1 88 ? -21.237 -5.325 3.904 1.00 79.56 88 HIS A O 1
ATOM 704 N N . TYR A 1 89 ? -20.635 -5.379 1.742 1.00 82.81 89 TYR A N 1
ATOM 705 C CA . TYR A 1 89 ? -19.719 -6.507 1.880 1.00 82.81 89 TYR A CA 1
ATOM 706 C C . TYR A 1 89 ? -18.565 -6.208 2.852 1.00 82.81 89 TYR A C 1
ATOM 708 O O . TYR A 1 89 ? -18.347 -6.988 3.773 1.00 82.81 89 TYR A O 1
ATOM 716 N N . TYR A 1 90 ? -17.881 -5.066 2.713 1.00 83.75 90 TYR A N 1
ATOM 717 C CA . TYR A 1 90 ? -16.820 -4.665 3.650 1.00 83.75 90 TYR A CA 1
ATOM 718 C C . TYR A 1 90 ? -17.348 -4.460 5.071 1.00 83.75 90 TYR A C 1
ATOM 720 O O . TYR A 1 90 ? -16.777 -5.007 6.008 1.00 83.75 90 TYR A O 1
ATOM 728 N N . SER A 1 91 ? -18.456 -3.732 5.218 1.00 82.44 91 SER A N 1
ATOM 729 C CA . SER A 1 91 ? -19.134 -3.499 6.496 1.00 82.44 91 SER A CA 1
ATOM 730 C C . SER A 1 91 ? -19.424 -4.809 7.239 1.00 82.44 91 SER A C 1
ATOM 732 O O . SER A 1 91 ? -18.986 -4.986 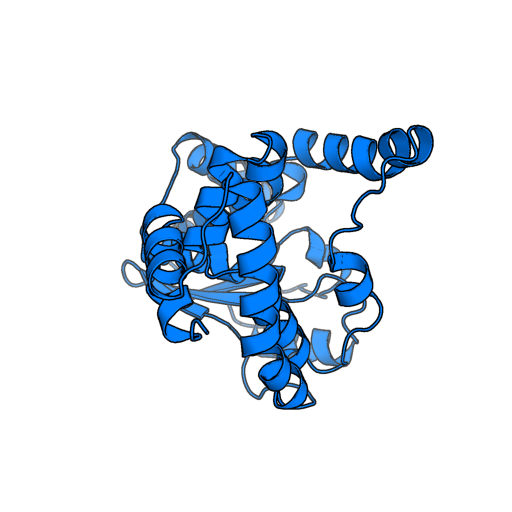8.372 1.00 82.44 91 SER A O 1
ATOM 734 N N . LYS A 1 92 ? -20.058 -5.784 6.572 1.00 85.50 92 LYS A N 1
ATOM 735 C CA . LYS A 1 92 ? -20.375 -7.093 7.165 1.00 85.50 92 LYS A CA 1
ATOM 736 C C . LYS A 1 92 ? -19.127 -7.877 7.588 1.00 85.50 92 LYS A C 1
ATOM 738 O O . LYS A 1 92 ? -19.139 -8.560 8.602 1.00 85.50 92 LYS A O 1
ATOM 743 N N . GLN A 1 93 ? -18.051 -7.803 6.808 1.00 88.19 93 GLN A N 1
ATOM 744 C CA . GLN A 1 93 ? -16.808 -8.528 7.096 1.00 88.19 93 GLN A CA 1
ATOM 745 C C . GLN A 1 93 ? -16.013 -7.928 8.266 1.00 88.19 93 GLN A C 1
ATOM 747 O O . GLN A 1 93 ? -15.057 -8.553 8.733 1.00 88.19 93 GLN A O 1
ATOM 752 N N . LEU A 1 94 ? -16.359 -6.717 8.712 1.00 90.31 94 LEU A N 1
ATOM 753 C CA . LEU A 1 94 ? -15.557 -5.915 9.636 1.00 90.31 94 LEU A CA 1
ATOM 754 C C . LEU A 1 94 ? -16.308 -5.432 10.883 1.00 90.31 94 LEU A C 1
ATOM 756 O O . LEU A 1 94 ? -15.677 -4.837 11.749 1.00 90.31 94 LEU A O 1
ATOM 760 N N . GLU A 1 95 ? -17.610 -5.693 10.980 1.00 88.06 95 GLU A N 1
ATOM 761 C CA . GLU A 1 95 ? -18.523 -5.152 11.999 1.00 88.06 95 GLU A CA 1
ATOM 762 C C . GLU A 1 95 ? -18.002 -5.257 13.445 1.00 88.06 95 GLU A C 1
ATOM 764 O O . GLU A 1 95 ? -18.036 -4.271 14.181 1.00 88.06 95 GLU A O 1
ATOM 769 N N . ASP A 1 96 ? -17.426 -6.400 13.822 1.00 89.56 96 ASP A N 1
ATOM 770 C CA . ASP A 1 96 ? -16.941 -6.659 15.189 1.00 89.56 96 ASP A CA 1
ATOM 771 C C . ASP A 1 96 ? -15.421 -6.501 15.358 1.00 89.56 96 ASP A C 1
ATOM 773 O O . ASP A 1 96 ? -14.850 -6.859 16.392 1.00 89.56 96 ASP A O 1
ATOM 777 N N . LYS A 1 97 ? -14.729 -5.987 14.339 1.00 93.69 97 LYS A N 1
ATOM 778 C CA . LYS A 1 97 ? -13.262 -5.969 14.287 1.00 93.69 97 LYS A CA 1
ATOM 779 C C . LYS A 1 97 ? -12.700 -4.604 14.674 1.00 93.69 97 LYS A C 1
ATOM 781 O O . LYS A 1 97 ? -13.353 -3.575 14.521 1.00 93.69 97 LYS A O 1
ATOM 786 N N . LEU A 1 98 ? -11.453 -4.582 15.153 1.00 96.12 98 LEU A N 1
ATOM 787 C CA . LEU A 1 98 ? -10.690 -3.338 15.249 1.00 96.12 98 LEU A CA 1
ATOM 788 C C . LEU A 1 98 ? -10.240 -2.940 13.847 1.00 96.12 98 LEU A C 1
ATOM 790 O O . LEU A 1 98 ? -9.454 -3.655 13.222 1.00 96.12 98 LEU A O 1
ATOM 794 N N . VAL A 1 99 ? -10.726 -1.802 13.363 1.00 95.31 99 VAL A N 1
ATOM 795 C CA . VAL A 1 99 ? -10.447 -1.322 12.011 1.00 95.31 99 VAL A CA 1
ATOM 796 C C . VAL A 1 99 ? -9.803 0.053 12.055 1.00 95.31 99 VAL A C 1
ATOM 798 O O . VAL A 1 99 ? -10.283 0.953 12.737 1.00 95.31 99 VAL A O 1
ATOM 801 N N . ALA A 1 100 ? -8.753 0.247 11.267 1.00 95.06 100 ALA A N 1
ATOM 802 C CA . ALA A 1 100 ? -8.276 1.568 10.893 1.00 95.06 100 ALA A CA 1
ATOM 803 C C . ALA A 1 100 ? -8.458 1.774 9.387 1.00 95.06 100 ALA A C 1
ATOM 805 O O . ALA A 1 100 ? -8.195 0.865 8.602 1.00 95.06 100 ALA A O 1
ATOM 806 N N . TYR A 1 101 ? -8.881 2.959 8.955 1.00 93.19 101 TYR A N 1
ATOM 807 C CA . TYR A 1 101 ? -9.099 3.237 7.533 1.00 93.19 101 TYR A CA 1
ATOM 808 C C . TYR A 1 101 ? -8.424 4.517 7.059 1.00 93.19 101 TYR A C 1
ATOM 810 O O . TYR A 1 101 ? -8.280 5.472 7.813 1.00 93.19 101 TYR A O 1
ATOM 818 N N . GLU A 1 102 ? -8.006 4.542 5.797 1.00 91.69 102 GLU A N 1
ATOM 819 C CA . GLU A 1 102 ? -7.459 5.734 5.150 1.00 91.69 102 GLU A CA 1
ATOM 820 C C . GLU A 1 102 ? -8.532 6.820 4.993 1.00 91.69 102 GLU A C 1
ATOM 822 O O . GLU A 1 102 ? -9.615 6.554 4.472 1.00 91.69 102 GLU A O 1
ATOM 827 N N . SER A 1 103 ? -8.221 8.069 5.357 1.00 85.88 103 SER A N 1
ATOM 828 C CA . SER A 1 103 ? -9.202 9.167 5.341 1.00 85.88 103 SER A CA 1
ATOM 829 C C . SER A 1 103 ? -9.813 9.470 3.964 1.00 85.88 103 SER A C 1
ATOM 831 O O . SER A 1 103 ? -10.927 9.978 3.878 1.00 85.88 103 SER A O 1
ATOM 833 N N . GLY A 1 104 ? -9.158 9.079 2.865 1.00 80.38 104 GLY A N 1
ATOM 834 C CA . GLY A 1 104 ? -9.752 9.109 1.520 1.00 80.38 104 GLY A CA 1
ATOM 835 C C . GLY A 1 104 ? -10.961 8.182 1.314 1.00 80.38 104 GLY A C 1
ATOM 836 O O . GLY A 1 104 ? -11.565 8.207 0.241 1.00 80.38 104 GLY A O 1
ATOM 837 N N . LEU A 1 105 ? -11.298 7.340 2.293 1.00 80.12 105 LEU A N 1
ATOM 838 C CA . LEU A 1 105 ? -12.422 6.399 2.263 1.00 80.12 105 LEU A CA 1
ATOM 839 C C . LEU A 1 105 ? -13.605 6.843 3.138 1.00 80.12 105 LEU A C 1
ATOM 841 O O . LEU A 1 105 ? -14.623 6.157 3.166 1.00 80.12 105 LEU A O 1
ATOM 845 N N . ASP A 1 106 ? -13.498 7.990 3.813 1.00 73.56 106 ASP A N 1
ATOM 846 C CA . ASP A 1 106 ? -14.465 8.464 4.816 1.00 73.56 106 ASP A CA 1
ATOM 847 C C . ASP A 1 106 ? -15.889 8.634 4.257 1.00 73.56 106 ASP A C 1
ATOM 849 O O . ASP A 1 106 ? -16.879 8.296 4.892 1.00 73.56 106 ASP A O 1
ATOM 853 N N . THR A 1 107 ? -16.015 9.057 2.998 1.00 64.62 107 THR A N 1
ATOM 854 C CA . THR A 1 107 ? -17.316 9.201 2.318 1.00 64.62 107 THR A CA 1
ATOM 855 C C . THR A 1 107 ? -17.851 7.890 1.727 1.00 64.62 107 THR A C 1
ATOM 857 O O . THR A 1 107 ? -18.958 7.841 1.176 1.00 64.62 107 THR A O 1
ATOM 860 N N . GLN A 1 108 ? -17.060 6.816 1.787 1.00 65.25 108 GLN A N 1
ATOM 861 C CA . GLN A 1 108 ? -17.284 5.595 1.014 1.00 65.25 108 GLN A CA 1
ATOM 862 C C . GLN A 1 108 ? -17.747 4.409 1.832 1.00 65.25 108 GLN A C 1
ATOM 864 O O . GLN A 1 108 ? -18.273 3.471 1.232 1.00 65.25 108 GLN A O 1
ATOM 869 N N . PHE A 1 109 ? -17.600 4.441 3.150 1.00 65.50 109 PHE A N 1
ATOM 870 C CA . PHE A 1 109 ? -18.038 3.364 4.020 1.00 65.50 109 PHE A CA 1
ATOM 871 C C . PHE A 1 109 ? -18.833 3.949 5.178 1.00 65.50 109 PHE A C 1
ATOM 873 O O . PHE A 1 109 ? -18.383 4.874 5.843 1.00 65.50 109 PHE A O 1
ATOM 880 N N . ASP A 1 110 ? -20.037 3.419 5.387 1.00 62.06 110 ASP A N 1
ATOM 881 C CA . ASP A 1 110 ? -20.818 3.724 6.581 1.00 62.06 110 ASP A CA 1
ATOM 882 C C . ASP A 1 110 ? -20.223 2.898 7.718 1.00 62.06 110 ASP A C 1
ATOM 884 O O . ASP A 1 110 ? -20.550 1.724 7.896 1.00 62.06 110 ASP A O 1
ATOM 888 N N . MET A 1 111 ? -19.220 3.472 8.377 1.00 65.69 111 MET A N 1
ATOM 889 C CA . MET A 1 111 ? -18.465 2.800 9.426 1.00 65.69 111 MET A CA 1
ATOM 890 C C . MET A 1 111 ? -18.814 3.345 10.803 1.00 65.69 111 MET A C 1
ATOM 892 O O . MET A 1 111 ? -17.927 3.546 11.628 1.00 65.69 111 MET A O 1
ATOM 896 N N . GLY A 1 112 ? -20.109 3.533 11.079 1.00 63.84 112 GLY A N 1
ATOM 897 C CA . GLY A 1 112 ? -20.644 3.896 12.400 1.00 63.84 112 GLY A CA 1
ATOM 898 C C . GLY A 1 112 ? -20.348 2.895 13.532 1.00 63.84 112 GLY A C 1
ATOM 899 O O . GLY A 1 112 ? -20.978 2.946 14.586 1.00 63.84 112 GLY A O 1
ATOM 900 N N . TYR A 1 113 ? -19.403 1.977 13.334 1.00 73.69 113 TYR A N 1
ATOM 901 C CA . TYR A 1 113 ? -18.945 1.016 14.318 1.00 73.69 113 TYR A CA 1
ATOM 902 C C . TYR A 1 113 ? -18.054 1.680 15.368 1.00 73.69 113 TYR A C 1
ATOM 904 O O . TYR A 1 113 ? -17.260 2.587 15.100 1.00 73.69 113 TYR A O 1
ATOM 912 N N . LYS A 1 114 ? -18.140 1.163 16.593 1.00 77.81 114 LYS A N 1
ATOM 913 C CA . LYS A 1 114 ? -17.390 1.683 17.739 1.00 77.81 114 LYS A CA 1
ATOM 914 C C . LYS A 1 114 ? -15.870 1.545 17.556 1.00 77.81 114 LYS A C 1
ATOM 916 O O . LYS A 1 114 ? -15.133 2.470 17.889 1.00 77.81 114 LYS A O 1
ATOM 921 N N . ASN A 1 115 ? -15.423 0.437 16.962 1.00 90.94 115 ASN A N 1
ATOM 922 C CA . ASN A 1 115 ? -14.011 0.045 16.862 1.00 90.94 115 ASN A CA 1
ATOM 923 C C . ASN A 1 115 ? -13.341 0.455 15.538 1.00 90.94 115 ASN A C 1
ATOM 925 O O . ASN A 1 115 ? -12.430 -0.224 15.066 1.00 90.94 115 ASN A O 1
ATOM 929 N N . VAL A 1 116 ? -13.785 1.556 14.930 1.00 92.56 116 VAL A N 1
ATOM 930 C CA . VAL A 1 116 ? -13.242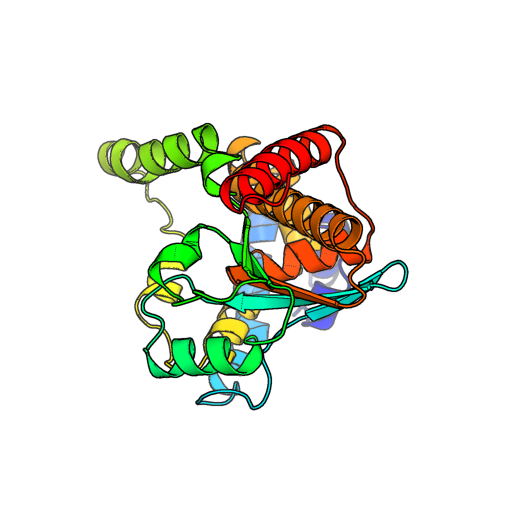 2.063 13.661 1.00 92.56 116 VAL A CA 1
ATOM 931 C C . VAL A 1 116 ? -12.518 3.389 13.870 1.00 92.56 116 VAL A C 1
ATOM 933 O O . VAL A 1 116 ? -13.098 4.309 14.440 1.00 92.56 116 VAL A O 1
ATOM 936 N N . TYR A 1 117 ? -11.290 3.511 13.363 1.00 93.81 117 TYR A N 1
ATOM 937 C CA . TYR A 1 117 ? -10.410 4.669 13.553 1.00 93.81 117 TYR A CA 1
ATOM 938 C C . TYR A 1 117 ? -9.918 5.238 12.218 1.00 93.81 117 TYR A C 1
ATOM 940 O O . TYR A 1 117 ? -9.442 4.505 11.351 1.00 93.81 117 TYR A O 1
ATOM 948 N N . CYS A 1 118 ? -9.994 6.558 12.048 1.00 93.12 118 CYS A N 1
ATOM 949 C CA . CYS A 1 118 ? -9.538 7.208 10.823 1.00 93.12 118 CYS A CA 1
ATOM 950 C C . CYS A 1 118 ? -8.027 7.504 10.856 1.00 93.12 118 CYS A C 1
ATOM 952 O O . CYS A 1 118 ? -7.545 8.340 11.623 1.00 93.12 118 CYS A O 1
ATOM 954 N N . MET A 1 119 ? -7.276 6.918 9.922 1.00 93.38 119 MET A N 1
ATOM 955 C CA . MET A 1 119 ? -5.908 7.316 9.590 1.00 93.38 119 MET A CA 1
ATOM 956 C C . MET A 1 119 ? -5.968 8.588 8.742 1.00 93.38 119 MET A C 1
ATOM 958 O O . MET A 1 119 ? -6.087 8.524 7.520 1.00 93.38 119 MET A O 1
ATOM 962 N N . ARG A 1 120 ? -5.926 9.760 9.390 1.00 87.56 120 ARG A N 1
ATOM 963 C CA . ARG A 1 120 ? -6.005 11.105 8.771 1.00 87.56 120 ARG A CA 1
ATOM 964 C C . ARG A 1 120 ? -4.747 11.482 7.984 1.00 87.56 120 ARG A C 1
ATOM 966 O O . ARG A 1 120 ? -4.134 12.527 8.188 1.00 87.56 120 ARG A O 1
ATOM 973 N N . ASP A 1 121 ? -4.365 10.626 7.060 1.00 82.62 121 ASP A N 1
ATOM 974 C CA . ASP A 1 121 ? -3.163 10.699 6.250 1.00 82.62 121 ASP A CA 1
ATOM 975 C C . ASP A 1 121 ? -3.123 11.935 5.328 1.00 82.62 121 ASP A C 1
ATOM 977 O O . ASP A 1 121 ? -2.069 12.553 5.188 1.00 82.62 121 ASP A O 1
ATOM 981 N N . PHE A 1 122 ? -4.262 12.387 4.786 1.00 82.38 122 PHE A N 1
ATOM 982 C CA . PHE A 1 122 ? -4.330 13.661 4.054 1.00 82.38 122 PHE A CA 1
ATOM 983 C C . PHE A 1 122 ? -4.020 14.866 4.950 1.00 82.38 122 PHE A C 1
ATOM 985 O O . PHE A 1 122 ? -3.374 15.814 4.511 1.00 82.38 122 PHE A O 1
ATOM 992 N N . SER A 1 123 ? -4.447 14.836 6.217 1.00 83.81 123 SER A N 1
ATOM 993 C CA . SER A 1 123 ? -4.103 15.883 7.186 1.00 83.81 123 SER A CA 1
ATOM 994 C C . SER A 1 123 ? -2.643 15.788 7.626 1.00 83.81 123 SER A C 1
ATOM 996 O O . SER A 1 123 ? -1.979 16.811 7.794 1.00 83.81 123 SER A O 1
ATOM 998 N N . ALA A 1 124 ? -2.124 14.569 7.786 1.00 81.56 124 ALA A N 1
ATOM 999 C CA . ALA A 1 124 ? -0.736 14.322 8.159 1.00 81.56 124 ALA A CA 1
ATOM 1000 C C . ALA A 1 124 ? 0.268 14.828 7.106 1.00 81.56 124 ALA A C 1
ATOM 1002 O O . ALA A 1 124 ? 1.374 15.218 7.471 1.00 81.56 124 ALA A O 1
ATOM 1003 N N . PHE A 1 125 ? -0.146 14.892 5.837 1.00 83.75 125 PHE A N 1
ATOM 1004 C CA . PHE A 1 125 ? 0.651 15.357 4.696 1.00 83.75 125 PHE A CA 1
ATOM 1005 C C . PHE A 1 125 ? -0.048 16.497 3.934 1.00 83.75 125 PHE A C 1
ATOM 1007 O O . PHE A 1 125 ? -0.060 16.535 2.703 1.00 83.75 125 PHE A O 1
ATOM 1014 N N . SER A 1 126 ? -0.695 17.415 4.656 1.00 83.50 126 SER A N 1
ATOM 1015 C CA . SER A 1 126 ? -1.581 18.429 4.064 1.00 83.50 126 SER A CA 1
ATOM 1016 C C . SER A 1 126 ? -0.878 19.375 3.089 1.00 83.50 126 SER A C 1
ATOM 1018 O O . SER A 1 126 ? -1.446 19.708 2.044 1.00 83.50 126 SER A O 1
ATOM 1020 N N . LEU A 1 127 ? 0.360 19.781 3.387 1.00 82.44 127 LEU A N 1
ATOM 1021 C CA . LEU A 1 127 ? 1.167 20.618 2.499 1.00 82.44 127 LEU A CA 1
ATOM 1022 C C . LEU A 1 127 ? 1.508 19.865 1.214 1.00 82.44 127 LEU A C 1
ATOM 1024 O O . LEU A 1 127 ? 1.382 20.418 0.117 1.00 82.44 127 LEU A O 1
ATOM 1028 N N . GLU A 1 128 ? 1.903 18.600 1.348 1.00 80.38 128 GLU A N 1
ATOM 1029 C CA . GLU A 1 128 ? 2.208 17.753 0.212 1.00 80.38 128 GLU A CA 1
ATOM 1030 C C . GLU A 1 128 ? 0.974 17.539 -0.668 1.00 80.38 128 GLU A C 1
ATOM 1032 O O . GLU A 1 128 ? 1.017 17.727 -1.879 1.00 80.38 128 GLU A O 1
ATOM 1037 N N . VAL A 1 129 ? -0.173 17.231 -0.076 1.00 75.88 129 VAL A N 1
ATOM 1038 C CA . VAL A 1 129 ? -1.420 17.035 -0.826 1.00 75.88 129 VAL A CA 1
ATOM 1039 C C . VAL A 1 129 ? -1.830 18.322 -1.543 1.00 75.88 129 VAL A C 1
ATOM 1041 O O . VAL A 1 129 ? -2.110 18.304 -2.743 1.00 75.88 129 VAL A O 1
ATOM 1044 N N . SER A 1 130 ? -1.829 19.453 -0.835 1.00 79.62 130 SER A N 1
ATOM 1045 C CA . SER A 1 130 ? -2.274 20.744 -1.379 1.00 79.62 130 SER A CA 1
ATOM 1046 C C . SER A 1 130 ? -1.404 21.195 -2.546 1.00 79.62 130 SER A C 1
ATOM 1048 O O . SER A 1 130 ? -1.909 21.598 -3.592 1.00 79.62 130 SER A O 1
ATOM 1050 N N . THR A 1 131 ? -0.089 21.060 -2.400 1.00 79.00 131 THR A N 1
ATOM 1051 C CA . THR A 1 131 ? 0.861 21.378 -3.468 1.00 79.00 131 THR A CA 1
ATOM 1052 C C . THR A 1 131 ? 0.679 20.434 -4.659 1.00 79.00 131 THR A C 1
ATOM 1054 O O . THR A 1 131 ? 0.820 20.857 -5.803 1.00 79.00 131 THR A O 1
ATOM 1057 N N . SER A 1 132 ? 0.314 19.167 -4.428 1.00 75.94 132 SER A N 1
ATOM 1058 C CA . SER A 1 132 ? 0.147 18.197 -5.513 1.00 75.94 132 SER A CA 1
ATOM 1059 C C . SER A 1 132 ? -1.085 18.540 -6.328 1.00 75.94 132 SER A C 1
ATOM 1061 O O . SER A 1 132 ? -1.051 18.478 -7.555 1.00 75.94 132 SER A O 1
ATOM 1063 N N . ASN A 1 133 ? -2.156 18.943 -5.645 1.00 76.81 133 ASN A N 1
ATOM 1064 C CA . ASN A 1 133 ? -3.372 19.430 -6.276 1.00 76.81 133 ASN A CA 1
ATOM 1065 C C . ASN A 1 133 ? -3.113 20.736 -7.037 1.00 76.81 133 ASN A C 1
ATOM 1067 O O . ASN A 1 133 ? -3.549 20.859 -8.176 1.00 76.81 133 ASN A O 1
ATOM 1071 N N . LEU A 1 134 ? -2.349 21.675 -6.469 1.00 81.44 134 LEU A N 1
ATOM 1072 C CA . LEU A 1 134 ? -1.954 22.914 -7.149 1.00 81.44 134 L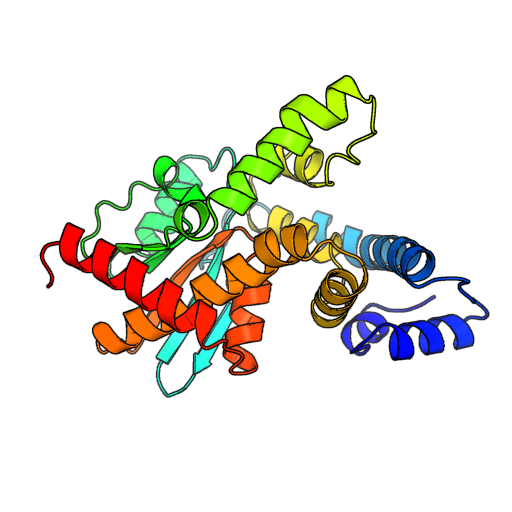EU A CA 1
ATOM 1073 C C . LEU A 1 134 ? -1.175 22.627 -8.443 1.00 81.44 134 LEU A C 1
ATOM 1075 O O . LEU A 1 134 ? -1.486 23.183 -9.498 1.00 81.44 134 LEU A O 1
ATOM 1079 N N . ILE A 1 135 ? -0.189 21.726 -8.386 1.00 75.94 135 ILE A N 1
ATOM 1080 C CA . ILE A 1 135 ? 0.589 21.334 -9.565 1.00 75.94 135 ILE A CA 1
ATOM 1081 C C . ILE A 1 135 ? -0.318 20.683 -10.614 1.00 75.94 135 ILE A C 1
ATOM 1083 O O . ILE A 1 135 ? -0.285 21.079 -11.779 1.00 75.94 135 ILE A O 1
ATOM 1087 N N . ALA A 1 136 ? -1.131 19.704 -10.212 1.00 73.38 136 ALA A N 1
ATOM 1088 C CA . ALA A 1 136 ? -1.933 18.909 -11.135 1.00 73.38 136 ALA A CA 1
ATOM 1089 C C . ALA A 1 136 ? -3.110 19.682 -11.748 1.00 73.38 136 ALA A C 1
ATOM 1091 O O . ALA A 1 136 ? -3.415 19.491 -12.921 1.00 73.38 136 ALA A O 1
ATOM 1092 N N . LEU A 1 137 ? -3.782 20.537 -10.976 1.00 76.88 137 LEU A N 1
ATOM 1093 C CA . LEU A 1 137 ? -5.021 21.195 -11.403 1.00 76.88 137 LEU A CA 1
ATOM 1094 C C . LEU A 1 137 ? -4.794 22.581 -12.007 1.00 76.88 137 LEU A C 1
ATOM 1096 O O . LEU A 1 137 ? -5.639 23.048 -12.764 1.00 76.88 137 LEU A O 1
ATOM 1100 N N . ILE A 1 138 ? -3.681 23.244 -11.678 1.00 79.88 138 ILE A N 1
ATOM 1101 C CA . ILE A 1 138 ? -3.434 24.629 -12.097 1.00 79.88 138 ILE A CA 1
ATOM 1102 C C . ILE A 1 138 ? -2.168 24.710 -12.943 1.00 79.88 138 ILE A C 1
ATOM 1104 O O . ILE A 1 138 ? -2.235 25.073 -14.115 1.00 79.88 138 ILE A O 1
ATOM 1108 N N . ILE A 1 139 ? -1.012 24.345 -12.381 1.00 75.06 139 ILE A N 1
ATOM 1109 C CA . ILE A 1 139 ? 0.277 24.605 -13.040 1.00 75.06 139 ILE A CA 1
ATOM 1110 C C . ILE A 1 139 ? 0.416 23.785 -14.322 1.00 75.06 139 ILE A C 1
ATOM 1112 O O . ILE A 1 139 ? 0.723 24.336 -15.377 1.00 75.06 139 ILE A O 1
ATOM 1116 N N . ALA A 1 140 ? 0.190 22.474 -14.261 1.00 74.38 140 ALA A N 1
ATOM 1117 C CA . ALA A 1 140 ? 0.415 21.617 -15.415 1.00 74.38 140 ALA A CA 1
ATOM 1118 C C . ALA A 1 140 ? -0.534 21.913 -16.597 1.00 74.38 140 ALA A C 1
ATOM 1120 O O . ALA A 1 140 ? -0.024 22.018 -17.717 1.00 74.38 140 ALA A O 1
ATOM 1121 N N . PRO A 1 141 ? -1.850 22.150 -16.396 1.00 73.81 141 PRO A N 1
ATOM 1122 C CA . PRO A 1 141 ? -2.733 22.623 -17.463 1.00 73.81 141 PRO A CA 1
ATOM 1123 C C . PRO A 1 141 ? -2.281 23.952 -18.081 1.00 73.81 141 PRO A C 1
ATOM 1125 O O . PRO A 1 141 ? -2.218 24.057 -19.306 1.00 73.81 141 PRO A O 1
ATOM 1128 N N . LEU A 1 142 ? -1.905 24.942 -17.259 1.00 79.12 142 LEU A N 1
ATOM 1129 C CA . LEU A 1 142 ? -1.429 26.247 -17.742 1.00 79.12 142 LEU A CA 1
ATOM 1130 C C . LEU A 1 142 ? -0.156 26.121 -18.581 1.00 79.12 142 LEU A C 1
ATOM 1132 O O . LEU A 1 142 ? -0.017 26.764 -19.619 1.00 79.12 142 LEU A O 1
ATOM 1136 N N . MET A 1 143 ? 0.754 25.252 -18.155 1.00 80.19 143 MET A N 1
ATOM 1137 C CA . MET A 1 143 ? 2.027 25.020 -18.828 1.00 80.19 143 MET A CA 1
ATOM 1138 C C . MET A 1 143 ? 1.911 24.056 -20.015 1.00 80.19 143 MET A C 1
ATOM 1140 O O . MET A 1 143 ? 2.923 23.758 -20.650 1.00 80.19 143 MET A O 1
ATOM 1144 N N . LYS A 1 144 ? 0.709 23.526 -20.299 1.00 80.62 144 LYS A N 1
ATOM 1145 C CA . LYS A 1 144 ? 0.485 22.413 -21.240 1.00 80.62 144 LYS A CA 1
ATOM 1146 C C . LYS A 1 144 ? 1.460 21.258 -21.007 1.00 80.62 144 LYS A C 1
ATOM 1148 O O . LYS A 1 144 ? 1.819 20.541 -21.942 1.00 80.62 144 LYS A O 1
ATOM 1153 N N . ILE A 1 145 ? 1.912 21.092 -19.763 1.00 66.44 145 ILE A N 1
ATOM 1154 C CA . ILE A 1 145 ? 2.723 19.946 -19.396 1.00 66.44 145 ILE A CA 1
ATOM 1155 C C . ILE A 1 145 ? 1.773 18.771 -19.551 1.00 66.44 145 ILE A C 1
ATOM 1157 O O . ILE A 1 145 ? 0.717 18.780 -18.907 1.00 66.44 145 ILE A O 1
ATOM 1161 N N . PRO A 1 146 ? 2.098 17.773 -20.391 1.00 52.47 146 PRO A N 1
ATOM 1162 C CA . PRO A 1 146 ? 1.413 16.513 -20.298 1.00 52.47 146 PRO A CA 1
ATOM 1163 C C . PRO A 1 146 ? 1.716 16.027 -18.889 1.00 52.47 146 PRO A C 1
ATOM 1165 O O . PRO A 1 146 ? 2.782 15.486 -18.599 1.00 52.47 146 PRO A O 1
ATOM 1168 N N . ILE A 1 147 ? 0.761 16.239 -17.985 1.00 53.53 147 ILE A N 1
ATOM 1169 C CA . ILE A 1 147 ? 0.577 15.299 -16.908 1.00 53.53 147 ILE A CA 1
ATOM 1170 C C . ILE A 1 147 ? 0.394 14.033 -17.721 1.00 53.53 147 ILE A C 1
ATOM 1172 O O . ILE A 1 147 ? -0.614 13.886 -18.416 1.00 53.53 147 ILE A O 1
ATOM 1176 N N . HIS A 1 148 ? 1.410 13.168 -17.747 1.00 44.94 148 HIS A N 1
ATOM 1177 C CA . HIS A 1 148 ? 1.132 11.759 -17.889 1.00 44.94 148 HIS A CA 1
ATOM 1178 C C . HIS A 1 148 ? 0.177 11.523 -16.741 1.00 44.94 148 HIS A C 1
ATOM 1180 O O . HIS A 1 148 ? 0.617 11.339 -15.606 1.00 44.94 148 HIS A O 1
ATOM 1186 N N . THR A 1 149 ? -1.115 11.748 -17.022 1.00 38.88 149 THR A N 1
ATOM 1187 C CA . THR A 1 149 ? -2.231 11.492 -16.147 1.00 38.88 149 THR A CA 1
ATOM 1188 C C . THR A 1 149 ? -1.870 10.122 -15.705 1.00 38.88 149 THR A C 1
ATOM 1190 O O . THR A 1 149 ? -1.694 9.218 -16.531 1.00 38.88 149 THR A O 1
ATOM 1193 N N . CYS A 1 150 ? -1.484 10.040 -14.437 1.00 37.53 150 CYS A N 1
ATOM 1194 C CA . CYS A 1 150 ? -0.945 8.802 -13.962 1.00 37.53 150 CYS A CA 1
ATOM 1195 C C . CYS A 1 150 ? -1.966 7.743 -14.398 1.00 37.53 150 CYS A C 1
ATOM 1197 O O . CYS A 1 150 ? -3.168 8.054 -14.396 1.00 37.53 150 CYS A O 1
ATOM 1199 N N . PRO A 1 151 ? -1.536 6.573 -14.890 1.00 41.28 151 PRO A N 1
ATOM 1200 C CA . PRO A 1 151 ? -2.455 5.563 -15.408 1.00 41.28 151 PRO A CA 1
ATOM 1201 C C . PRO A 1 151 ? -3.658 5.290 -14.477 1.00 41.28 151 PRO A C 1
ATOM 1203 O O . PRO A 1 151 ? -4.670 4.768 -14.936 1.00 41.28 151 PRO A O 1
ATOM 1206 N N . TYR A 1 152 ? -3.599 5.729 -13.207 1.00 42.25 152 TYR A N 1
ATOM 1207 C CA . TYR A 1 152 ? -4.728 6.207 -12.395 1.00 42.25 152 TYR A CA 1
ATOM 1208 C C . TYR A 1 152 ? -6.001 6.583 -13.175 1.00 42.25 152 TYR A C 1
ATOM 1210 O O . TYR A 1 152 ? -7.002 5.923 -12.944 1.00 42.25 152 TYR A O 1
ATOM 1218 N N . TYR A 1 153 ? -6.039 7.559 -14.092 1.00 41.31 153 TYR A N 1
ATOM 1219 C CA . TYR A 1 153 ? -7.327 7.983 -14.690 1.00 41.31 153 TYR A CA 1
ATOM 1220 C C . TYR A 1 153 ? -8.049 6.842 -15.446 1.00 41.31 153 TYR A C 1
ATOM 1222 O O . TYR A 1 153 ? -9.210 6.548 -15.169 1.00 41.31 153 TYR A O 1
ATOM 1230 N N . GLU A 1 154 ? -7.378 6.098 -16.326 1.00 41.03 154 GLU A N 1
ATOM 1231 C CA . GLU A 1 154 ? -8.017 4.952 -17.001 1.00 41.03 154 GLU A CA 1
ATOM 1232 C C . GLU A 1 154 ? -8.236 3.740 -16.077 1.00 41.03 154 GLU A C 1
ATOM 1234 O O . GLU A 1 154 ? -9.122 2.916 -16.318 1.00 41.03 154 GLU A O 1
ATOM 1239 N N . ILE A 1 155 ? -7.449 3.603 -15.004 1.00 47.66 155 ILE A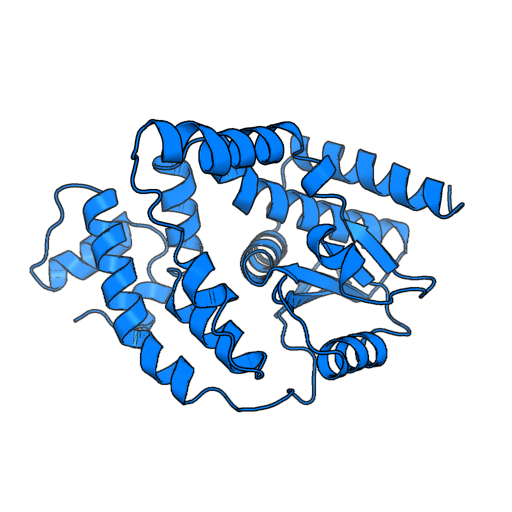 N 1
ATOM 1240 C CA . ILE A 1 155 ? -7.677 2.618 -13.934 1.00 47.66 155 ILE A CA 1
ATOM 1241 C C . ILE A 1 155 ? -8.908 2.983 -13.091 1.00 47.66 155 ILE A C 1
ATOM 1243 O O . ILE A 1 155 ? -9.610 2.079 -12.641 1.00 47.66 155 ILE A O 1
ATOM 1247 N N . PHE A 1 156 ? -9.203 4.268 -12.901 1.00 45.53 156 PHE A N 1
ATOM 1248 C CA . PHE A 1 156 ? -10.257 4.754 -12.010 1.00 45.53 156 PHE A CA 1
ATOM 1249 C C . PHE A 1 156 ? -11.622 4.937 -12.682 1.00 45.53 156 PHE A C 1
ATOM 1251 O O . PHE A 1 156 ? -12.631 4.763 -12.009 1.00 45.53 156 PHE A O 1
ATOM 1258 N N . PHE A 1 157 ? -11.692 5.215 -13.989 1.00 44.44 157 PHE A N 1
ATOM 1259 C CA . PHE A 1 157 ? -12.975 5.517 -14.652 1.00 44.44 157 PHE A CA 1
ATOM 1260 C C . PHE A 1 157 ? -13.604 4.349 -15.434 1.00 44.44 157 PHE A C 1
ATOM 1262 O O . PHE A 1 157 ? -14.813 4.348 -15.652 1.00 44.44 157 PHE A O 1
ATOM 1269 N N . LYS A 1 158 ? -12.832 3.317 -15.804 1.00 46.69 158 LYS A N 1
ATOM 1270 C CA . LYS A 1 158 ? -13.345 2.045 -16.357 1.00 46.69 158 LYS A CA 1
ATOM 1271 C C . LYS A 1 158 ? -13.006 0.900 -15.408 1.00 46.69 158 LYS A C 1
ATOM 1273 O O . LYS A 1 158 ? -12.163 0.053 -15.706 1.00 46.69 158 LYS A O 1
ATOM 1278 N N . GLN A 1 159 ? -13.604 0.926 -14.221 1.00 53.22 159 GLN A N 1
ATOM 1279 C CA . GLN A 1 159 ? -13.369 -0.103 -13.214 1.00 53.22 159 GLN A CA 1
ATOM 1280 C C . GLN A 1 159 ? -14.218 -1.337 -13.544 1.00 53.22 159 GLN A C 1
ATOM 1282 O O . GLN A 1 159 ? -15.439 -1.211 -13.657 1.00 53.22 159 GLN A O 1
ATOM 1287 N N . PRO A 1 160 ? -13.622 -2.535 -13.687 1.00 52.56 160 PRO A N 1
ATOM 1288 C CA . PRO A 1 160 ? -14.391 -3.760 -13.560 1.00 52.56 160 PRO A CA 1
ATOM 1289 C C . PRO A 1 160 ? -15.126 -3.707 -12.221 1.00 52.56 160 PRO A C 1
ATOM 1291 O O . PRO A 1 160 ? -14.527 -3.382 -11.199 1.00 52.56 160 PRO A O 1
ATOM 1294 N N . SER A 1 161 ? -16.406 -4.067 -12.197 1.00 55.72 161 SER A N 1
ATOM 1295 C CA . SER A 1 161 ? -17.168 -4.168 -10.945 1.00 55.72 161 SER A CA 1
ATOM 1296 C C . SER A 1 161 ? -16.629 -5.239 -9.981 1.00 55.72 161 SER A C 1
ATOM 1298 O O . SER A 1 161 ? -17.167 -5.400 -8.887 1.00 55.72 161 SER A O 1
ATOM 1300 N N . ALA A 1 162 ? -15.602 -5.985 -10.398 1.00 73.12 162 ALA A N 1
ATOM 1301 C CA . ALA A 1 162 ? -14.924 -7.023 -9.645 1.00 73.12 162 ALA A CA 1
ATOM 1302 C C . ALA A 1 162 ? -13.622 -6.498 -9.018 1.00 73.12 162 ALA A C 1
ATOM 1304 O O . ALA A 1 162 ? -12.654 -6.173 -9.714 1.00 73.12 162 ALA A O 1
ATOM 1305 N N . ILE A 1 163 ? -13.584 -6.482 -7.684 1.00 78.12 163 ILE A N 1
ATOM 1306 C CA . ILE A 1 163 ? -12.445 -6.042 -6.856 1.00 78.12 163 ILE A CA 1
ATOM 1307 C C . ILE A 1 163 ? -11.149 -6.772 -7.253 1.00 78.12 163 ILE A C 1
ATOM 1309 O O . ILE A 1 163 ? -10.074 -6.173 -7.309 1.00 78.12 163 ILE A O 1
ATOM 1313 N N . LEU A 1 164 ? -11.248 -8.061 -7.587 1.00 85.56 164 LEU A N 1
ATOM 1314 C CA . LEU A 1 164 ? -10.095 -8.892 -7.936 1.00 85.56 164 LEU A CA 1
ATOM 1315 C C . LEU A 1 164 ? -9.454 -8.492 -9.271 1.00 85.56 164 LEU A C 1
ATOM 1317 O O . LEU A 1 164 ? -8.228 -8.497 -9.382 1.00 85.56 164 LEU A O 1
ATOM 1321 N N . LYS A 1 165 ? -10.247 -8.061 -10.260 1.00 86.00 165 LYS A N 1
ATOM 1322 C CA . LYS A 1 165 ? -9.714 -7.544 -11.530 1.00 86.00 165 LYS A CA 1
ATOM 1323 C C . LYS A 1 165 ? -8.978 -6.223 -11.345 1.00 86.00 165 LYS A C 1
ATOM 1325 O O . LYS A 1 165 ? -7.938 -6.005 -11.964 1.00 86.00 165 LYS A O 1
ATOM 1330 N N . LEU A 1 166 ? -9.481 -5.355 -10.468 1.00 82.19 166 LEU A N 1
ATOM 1331 C CA . LEU A 1 166 ? -8.809 -4.103 -10.113 1.00 82.19 166 LEU A CA 1
ATOM 1332 C C . LEU A 1 166 ? -7.465 -4.361 -9.438 1.00 82.19 166 LEU A C 1
ATOM 1334 O O . LEU A 1 166 ? -6.460 -3.771 -9.834 1.00 82.19 166 LEU A O 1
ATOM 1338 N N . ARG A 1 167 ? -7.425 -5.292 -8.482 1.00 86.94 167 ARG A N 1
ATOM 1339 C CA . ARG A 1 167 ? -6.178 -5.716 -7.839 1.00 86.94 167 ARG A CA 1
ATOM 1340 C C . ARG A 1 167 ? -5.192 -6.318 -8.839 1.00 86.94 167 ARG A C 1
ATOM 1342 O O . ARG A 1 167 ? -4.019 -5.957 -8.825 1.00 86.94 167 ARG A O 1
ATOM 1349 N N . ALA A 1 168 ? -5.656 -7.180 -9.744 1.00 89.44 168 ALA A N 1
ATOM 1350 C CA . ALA A 1 168 ? -4.815 -7.743 -10.798 1.00 89.44 168 ALA A CA 1
ATOM 1351 C C . ALA A 1 168 ? -4.248 -6.651 -11.721 1.00 89.44 168 ALA A C 1
ATOM 1353 O O . ALA A 1 168 ? -3.050 -6.647 -12.001 1.00 89.44 168 ALA A O 1
ATOM 1354 N N . LYS A 1 169 ? -5.077 -5.677 -12.130 1.00 87.62 169 LYS A N 1
ATOM 1355 C CA . LYS A 1 169 ? -4.638 -4.521 -12.928 1.00 87.62 169 LYS A CA 1
ATOM 1356 C C . LYS A 1 169 ? -3.599 -3.688 -12.185 1.00 87.62 169 LYS A C 1
ATOM 1358 O O . LYS A 1 169 ? -2.589 -3.317 -12.778 1.00 87.62 169 LYS A O 1
ATOM 1363 N N . PHE A 1 170 ? -3.816 -3.426 -10.898 1.00 86.75 170 PHE A N 1
ATOM 1364 C CA . PHE A 1 170 ? -2.858 -2.716 -10.056 1.00 86.75 170 PHE A CA 1
ATOM 1365 C C . PHE A 1 170 ? -1.507 -3.449 -10.016 1.00 86.75 170 PHE A C 1
ATOM 1367 O O . PHE A 1 170 ? -0.485 -2.865 -10.370 1.00 86.75 170 PHE A O 1
ATOM 1374 N N . ASN A 1 171 ? -1.513 -4.746 -9.700 1.00 90.12 171 ASN A N 1
ATOM 1375 C CA . ASN A 1 171 ? -0.304 -5.572 -9.634 1.00 90.12 171 ASN A CA 1
ATOM 1376 C C . ASN A 1 171 ? 0.433 -5.678 -10.979 1.00 90.12 171 ASN A C 1
ATOM 1378 O O . ASN A 1 171 ? 1.654 -5.797 -10.999 1.00 90.12 171 ASN A O 1
ATOM 1382 N N . ALA A 1 172 ? -0.287 -5.623 -12.102 1.00 91.44 172 ALA A N 1
ATOM 1383 C CA . ALA A 1 172 ? 0.313 -5.604 -13.434 1.00 91.44 172 ALA A CA 1
ATOM 1384 C C . ALA A 1 172 ? 0.904 -4.234 -13.815 1.00 91.44 172 ALA A C 1
ATOM 1386 O O . ALA A 1 172 ? 1.776 -4.164 -14.674 1.00 91.44 172 ALA A O 1
ATOM 1387 N N . THR A 1 173 ? 0.428 -3.141 -13.213 1.00 88.56 173 THR A N 1
ATOM 1388 C CA . THR A 1 173 ? 0.814 -1.771 -13.596 1.00 88.56 173 THR A CA 1
ATOM 1389 C C . THR A 1 173 ? 2.120 -1.322 -12.942 1.00 88.56 173 THR A C 1
ATOM 1391 O O . THR A 1 173 ? 2.891 -0.595 -13.565 1.00 88.56 173 THR A O 1
ATOM 1394 N N . TYR A 1 174 ? 2.374 -1.738 -11.701 1.00 89.56 174 TYR A N 1
ATOM 1395 C CA . TYR A 1 174 ? 3.557 -1.336 -10.935 1.00 89.56 174 TYR A CA 1
ATOM 1396 C C . TYR A 1 174 ? 4.585 -2.451 -10.886 1.00 89.56 174 TYR A C 1
ATOM 1398 O O . TYR A 1 174 ? 4.218 -3.619 -10.759 1.00 89.56 174 TYR A O 1
ATOM 1406 N N . LEU A 1 175 ? 5.865 -2.085 -10.940 1.00 93.75 175 LEU A N 1
ATOM 1407 C CA . LEU A 1 175 ? 6.944 -3.037 -10.713 1.00 93.75 175 LEU A CA 1
ATOM 1408 C C . LEU A 1 175 ? 6.849 -3.640 -9.302 1.00 93.75 175 LEU A C 1
ATOM 1410 O O . LEU A 1 175 ? 6.208 -3.073 -8.411 1.00 93.75 175 LEU A O 1
ATOM 1414 N N . PRO A 1 176 ? 7.524 -4.777 -9.060 1.00 94.31 176 PRO A N 1
ATOM 1415 C CA . PRO A 1 176 ? 7.751 -5.261 -7.709 1.00 94.31 176 PRO A CA 1
ATOM 1416 C C . PRO A 1 176 ? 8.260 -4.149 -6.790 1.00 94.31 176 PRO A C 1
ATOM 1418 O O . PRO A 1 176 ? 9.125 -3.354 -7.163 1.00 94.31 176 PRO A O 1
ATOM 1421 N N . LEU A 1 177 ? 7.715 -4.113 -5.575 1.00 91.62 177 LEU A N 1
ATOM 1422 C CA . LEU A 1 177 ? 7.864 -2.986 -4.663 1.00 91.62 177 LEU A CA 1
ATOM 1423 C C . LEU A 1 177 ? 9.312 -2.513 -4.418 1.00 91.62 177 LEU A C 1
ATOM 1425 O O . LEU A 1 177 ? 9.513 -1.299 -4.418 1.00 91.62 177 LEU A O 1
ATOM 1429 N N . PRO A 1 178 ? 10.328 -3.388 -4.258 1.00 91.12 178 PRO A N 1
ATOM 1430 C CA . PRO A 1 178 ? 11.707 -2.927 -4.078 1.00 91.12 178 PRO A CA 1
ATOM 1431 C C . PRO A 1 178 ? 12.180 -1.997 -5.205 1.00 91.12 178 PRO A C 1
ATOM 1433 O O . PRO A 1 178 ? 12.801 -0.968 -4.945 1.00 91.12 178 PRO A O 1
ATOM 1436 N N . LEU A 1 179 ? 11.801 -2.305 -6.449 1.00 93.06 179 LEU A N 1
ATOM 1437 C CA . LEU A 1 179 ? 12.141 -1.506 -7.625 1.00 93.06 179 LEU A CA 1
ATOM 1438 C C . LEU A 1 179 ? 11.350 -0.191 -7.667 1.00 93.06 179 LEU A C 1
ATOM 1440 O O . LEU A 1 179 ? 11.914 0.855 -7.980 1.00 93.06 179 LEU A O 1
ATOM 1444 N N . GLU A 1 180 ? 10.055 -0.213 -7.330 1.00 91.25 180 GLU A N 1
ATOM 1445 C CA . GLU A 1 180 ? 9.240 1.011 -7.228 1.00 91.25 180 GLU A CA 1
ATOM 1446 C C . GLU A 1 180 ? 9.797 1.971 -6.167 1.00 91.25 180 GLU A C 1
ATOM 1448 O O . GLU A 1 180 ? 9.899 3.176 -6.408 1.00 91.25 180 GLU A O 1
ATOM 1453 N N . MET A 1 181 ? 10.185 1.440 -5.004 1.00 87.94 181 MET A N 1
ATOM 1454 C CA . MET A 1 181 ? 10.748 2.223 -3.906 1.00 87.94 181 MET A CA 1
ATOM 1455 C C . MET A 1 181 ? 12.099 2.825 -4.271 1.00 87.94 181 MET A C 1
ATOM 1457 O O . MET A 1 181 ? 12.277 4.028 -4.097 1.00 87.94 181 MET A O 1
ATOM 1461 N N . GLU A 1 182 ? 13.028 2.033 -4.810 1.00 89.62 182 GLU A N 1
ATOM 1462 C CA . GLU A 1 182 ? 14.335 2.542 -5.241 1.00 89.62 182 GLU A CA 1
ATOM 1463 C C . GLU A 1 182 ? 14.176 3.616 -6.325 1.00 89.62 182 GLU A C 1
ATOM 1465 O O . GLU A 1 182 ? 14.811 4.674 -6.264 1.00 89.62 182 GLU A O 1
ATOM 1470 N N . TYR A 1 183 ? 13.285 3.393 -7.301 1.00 88.12 183 TYR A N 1
ATOM 1471 C CA . TYR A 1 183 ? 13.030 4.387 -8.341 1.00 88.12 183 TYR A CA 1
ATOM 1472 C C . TYR A 1 183 ? 12.558 5.697 -7.719 1.00 88.12 183 TYR A C 1
ATOM 1474 O O . TYR A 1 183 ? 13.093 6.762 -8.038 1.00 88.12 183 TYR A O 1
ATOM 1482 N N . ALA A 1 184 ? 11.592 5.610 -6.804 1.00 85.31 184 ALA A N 1
ATOM 1483 C CA . ALA A 1 184 ? 11.035 6.768 -6.136 1.00 85.31 184 ALA A CA 1
ATOM 1484 C C . ALA A 1 184 ? 12.073 7.507 -5.283 1.00 85.31 184 ALA A C 1
ATOM 1486 O O . ALA A 1 184 ? 12.170 8.729 -5.388 1.00 85.31 184 ALA A O 1
ATOM 1487 N N . GLN A 1 185 ? 12.887 6.793 -4.507 1.00 83.38 185 GLN A N 1
ATOM 1488 C CA . GLN A 1 185 ? 13.927 7.386 -3.659 1.00 83.38 185 GLN A CA 1
ATOM 1489 C C . GLN A 1 185 ? 14.954 8.192 -4.458 1.00 83.38 185 GLN A C 1
ATOM 1491 O O . GLN A 1 185 ? 15.402 9.238 -3.997 1.00 83.38 185 GLN A O 1
ATOM 1496 N N . HIS A 1 186 ? 15.316 7.727 -5.656 1.00 81.81 186 HIS A N 1
ATOM 1497 C CA . HIS A 1 186 ? 16.386 8.346 -6.443 1.00 81.81 186 HIS A CA 1
ATOM 1498 C C . HIS A 1 186 ? 15.912 9.299 -7.540 1.00 81.81 186 HIS A C 1
ATOM 1500 O O . HIS A 1 186 ? 16.699 10.121 -8.002 1.00 81.81 186 HIS A O 1
ATOM 1506 N N . ASN A 1 187 ? 14.666 9.178 -8.001 1.00 74.00 187 ASN A N 1
ATOM 1507 C CA . ASN A 1 187 ? 14.211 9.864 -9.217 1.00 74.00 187 ASN A CA 1
ATOM 1508 C C . ASN A 1 187 ? 12.927 10.668 -9.020 1.00 74.00 187 ASN A C 1
ATOM 1510 O O . ASN A 1 187 ? 12.514 11.373 -9.941 1.00 74.00 187 ASN A O 1
ATOM 1514 N N . THR A 1 188 ? 12.280 10.579 -7.857 1.00 69.00 188 THR A N 1
ATOM 1515 C CA . THR A 1 188 ? 11.116 11.417 -7.558 1.00 69.00 188 THR A CA 1
ATOM 1516 C C . THR A 1 188 ? 11.496 12.524 -6.593 1.00 69.00 188 THR A C 1
ATOM 1518 O O . THR A 1 188 ? 12.422 12.392 -5.794 1.00 69.00 188 THR A O 1
ATOM 1521 N N . SER A 1 189 ? 10.792 13.652 -6.674 1.00 69.25 189 SER A N 1
ATOM 1522 C CA . SER A 1 189 ? 10.948 14.697 -5.669 1.00 69.25 189 SER A CA 1
ATOM 1523 C C . SER A 1 189 ? 10.629 14.119 -4.287 1.00 69.25 189 SER A C 1
ATOM 1525 O O . SER A 1 189 ? 9.704 13.315 -4.157 1.00 69.25 189 SER A O 1
ATOM 1527 N N . ALA A 1 190 ? 11.344 14.566 -3.247 1.00 66.69 190 ALA A N 1
ATOM 1528 C CA . ALA A 1 190 ? 11.058 14.183 -1.856 1.00 66.69 190 ALA A CA 1
ATOM 1529 C C . ALA A 1 190 ? 9.562 14.335 -1.523 1.00 66.69 190 ALA A C 1
ATOM 1531 O O . ALA A 1 190 ? 8.965 13.522 -0.830 1.00 66.69 190 ALA A O 1
ATOM 1532 N N . PHE A 1 191 ? 8.943 15.342 -2.125 1.00 66.38 191 PHE A N 1
ATOM 1533 C CA . PHE A 1 191 ? 7.512 15.564 -2.169 1.00 66.38 191 PHE A CA 1
ATOM 1534 C C . PHE A 1 191 ? 6.676 14.362 -2.658 1.00 66.38 191 PHE A C 1
ATOM 1536 O O . PHE A 1 191 ? 5.803 13.872 -1.945 1.00 66.38 191 PHE A O 1
ATOM 1543 N N . THR A 1 192 ? 6.947 13.864 -3.867 1.00 64.88 192 THR A N 1
ATOM 1544 C CA . THR A 1 192 ? 6.210 12.740 -4.472 1.00 64.88 192 THR A CA 1
ATOM 1545 C C . THR A 1 192 ? 6.469 11.447 -3.704 1.00 64.88 192 THR A C 1
ATOM 1547 O O . THR A 1 192 ? 5.557 10.645 -3.496 1.00 64.88 192 THR A O 1
ATOM 1550 N N . TYR A 1 193 ? 7.704 11.273 -3.228 1.00 71.88 193 TYR A N 1
ATOM 1551 C CA . TYR A 1 193 ? 8.067 10.169 -2.352 1.00 71.88 193 TYR A CA 1
ATOM 1552 C C . TYR A 1 193 ? 7.235 10.185 -1.060 1.00 71.88 193 TYR A C 1
ATOM 1554 O O . TYR A 1 193 ? 6.615 9.179 -0.708 1.00 71.88 193 TYR A O 1
ATOM 1562 N N . ASN A 1 194 ? 7.134 11.340 -0.396 1.00 73.12 194 ASN A N 1
ATOM 1563 C CA . ASN A 1 194 ? 6.355 11.500 0.832 1.00 73.12 194 ASN A CA 1
ATOM 1564 C C . ASN A 1 194 ? 4.859 11.219 0.614 1.00 73.12 194 ASN A C 1
ATOM 1566 O O . ASN A 1 194 ? 4.243 10.540 1.435 1.00 73.12 194 ASN A O 1
ATOM 1570 N N . LEU A 1 195 ? 4.286 11.655 -0.512 1.00 74.69 195 LEU A N 1
ATOM 1571 C CA . LEU A 1 195 ? 2.869 11.433 -0.824 1.00 74.69 195 LEU A CA 1
ATOM 1572 C C . LEU A 1 195 ? 2.472 9.962 -0.960 1.00 74.69 195 LEU A C 1
ATOM 1574 O O . LEU A 1 195 ? 1.336 9.605 -0.651 1.00 74.69 195 LEU A O 1
ATOM 1578 N N . ARG A 1 196 ? 3.367 9.097 -1.442 1.00 75.88 196 ARG A N 1
ATOM 1579 C CA . ARG A 1 196 ? 3.039 7.678 -1.655 1.00 75.88 196 ARG A CA 1
ATOM 1580 C C . ARG A 1 196 ? 3.628 6.785 -0.568 1.00 75.88 196 ARG A C 1
ATOM 1582 O O . ARG A 1 196 ? 2.917 5.975 0.027 1.00 75.88 196 ARG A O 1
ATOM 1589 N N . PHE A 1 197 ? 4.915 6.938 -0.291 1.00 85.75 197 PHE A N 1
ATOM 1590 C CA . PHE A 1 197 ? 5.663 6.085 0.633 1.00 85.75 197 PHE A CA 1
ATOM 1591 C C . PHE A 1 197 ? 5.615 6.630 2.059 1.00 85.75 197 PHE A C 1
ATOM 1593 O O . PHE A 1 197 ? 5.337 5.874 2.985 1.00 85.75 197 PHE A O 1
ATOM 1600 N N . GLY A 1 198 ? 5.755 7.949 2.230 1.00 89.94 198 GLY A N 1
ATOM 1601 C CA . GLY A 1 198 ? 5.599 8.604 3.535 1.00 89.94 198 GLY A CA 1
ATOM 1602 C C . GLY A 1 198 ? 4.212 8.380 4.146 1.00 89.94 198 GLY A C 1
ATOM 1603 O O . GLY A 1 198 ? 4.119 7.960 5.296 1.00 89.94 198 GLY A O 1
ATOM 1604 N N . ARG A 1 199 ? 3.139 8.560 3.359 1.00 92.69 199 ARG A N 1
ATOM 1605 C CA . ARG A 1 199 ? 1.754 8.254 3.780 1.00 92.69 199 ARG A CA 1
ATOM 1606 C C . ARG A 1 199 ? 1.574 6.794 4.193 1.00 92.69 199 ARG A C 1
ATOM 1608 O O . ARG A 1 199 ? 0.992 6.529 5.238 1.00 92.69 199 ARG A O 1
ATOM 1615 N N . SER A 1 200 ? 2.128 5.858 3.422 1.00 95.12 200 SER A N 1
ATOM 1616 C CA . SER A 1 200 ? 2.057 4.428 3.756 1.00 95.12 200 SER A CA 1
ATOM 1617 C C . SER A 1 200 ? 2.807 4.106 5.054 1.00 95.12 200 SER A C 1
ATOM 1619 O O . SER A 1 200 ? 2.302 3.353 5.874 1.00 95.12 200 SER A O 1
ATOM 1621 N N . MET A 1 201 ? 3.977 4.714 5.276 1.00 95.31 201 MET A N 1
ATOM 1622 C CA . MET A 1 201 ? 4.746 4.536 6.512 1.00 95.31 201 MET A CA 1
ATOM 1623 C C . MET A 1 201 ? 3.996 5.112 7.715 1.00 95.31 201 MET A C 1
ATOM 1625 O O . MET A 1 201 ? 3.942 4.483 8.764 1.00 95.31 201 MET A O 1
ATOM 1629 N N . TYR A 1 202 ? 3.356 6.273 7.550 1.00 96.19 202 TYR A N 1
ATOM 1630 C CA . TYR A 1 202 ? 2.480 6.853 8.568 1.00 96.19 202 TYR A CA 1
ATOM 1631 C C . TYR A 1 202 ? 1.322 5.922 8.929 1.00 96.19 202 TYR A C 1
ATOM 1633 O O . TYR A 1 202 ? 1.082 5.702 10.112 1.00 96.19 202 TYR A O 1
ATOM 1641 N N . MET A 1 203 ? 0.641 5.342 7.937 1.00 97.25 203 MET A N 1
ATOM 1642 C CA . MET A 1 203 ? -0.428 4.369 8.181 1.00 97.25 203 MET A CA 1
ATOM 1643 C C . MET A 1 203 ? 0.103 3.136 8.921 1.00 97.25 203 MET A C 1
ATOM 1645 O O . MET A 1 203 ? -0.529 2.678 9.866 1.00 97.25 203 MET A O 1
ATOM 1649 N N . THR A 1 204 ? 1.285 2.629 8.551 1.00 98.06 204 THR A N 1
ATOM 1650 C CA . THR A 1 204 ? 1.937 1.525 9.268 1.00 98.06 204 THR A CA 1
ATOM 1651 C C . THR A 1 204 ? 2.185 1.859 10.739 1.00 98.06 204 THR A C 1
ATOM 1653 O O . THR A 1 204 ? 1.810 1.064 11.600 1.00 98.06 204 THR A O 1
ATOM 1656 N N . GLU A 1 205 ? 2.776 3.018 11.048 1.00 98.19 205 GLU A N 1
ATOM 1657 C CA . GLU A 1 205 ? 3.015 3.401 12.447 1.00 98.19 205 GLU A CA 1
ATOM 1658 C C . GLU A 1 205 ? 1.715 3.653 13.207 1.00 98.19 205 GLU A C 1
ATOM 1660 O O . GLU A 1 205 ? 1.596 3.260 14.364 1.00 98.19 205 GLU A O 1
ATOM 1665 N N . TYR A 1 206 ? 0.714 4.247 12.555 1.00 98.25 206 TYR A N 1
ATOM 1666 C CA . TYR A 1 206 ? -0.604 4.436 13.151 1.00 98.25 206 TYR A CA 1
ATOM 1667 C C . TYR A 1 206 ? -1.231 3.093 13.546 1.00 98.25 206 TYR A C 1
ATOM 1669 O O . TYR A 1 206 ? -1.723 2.956 14.662 1.00 98.25 206 TYR A O 1
ATOM 1677 N N . LEU A 1 207 ? -1.174 2.085 12.666 1.00 98.44 207 LEU A N 1
ATOM 1678 C CA . LEU A 1 207 ? -1.690 0.740 12.938 1.00 98.44 207 LEU A CA 1
ATOM 1679 C C . LEU A 1 207 ? -0.989 0.084 14.129 1.00 98.44 207 LEU A C 1
ATOM 1681 O O . LEU A 1 207 ? -1.666 -0.467 14.994 1.00 98.44 207 LEU A O 1
ATOM 1685 N N . ARG A 1 208 ? 0.349 0.155 14.191 1.00 98.50 208 ARG A N 1
ATOM 1686 C CA . ARG A 1 208 ? 1.124 -0.401 15.314 1.00 98.50 208 ARG A CA 1
ATOM 1687 C C . ARG A 1 208 ? 0.721 0.248 16.635 1.00 98.50 208 ARG A C 1
ATOM 1689 O O . ARG A 1 208 ? 0.400 -0.457 17.586 1.00 98.50 208 ARG A O 1
ATOM 1696 N N . GLN A 1 209 ? 0.683 1.579 16.668 1.00 98.31 209 GLN A N 1
ATOM 1697 C CA . GLN A 1 209 ? 0.357 2.332 17.879 1.00 98.31 209 GLN A CA 1
ATOM 1698 C C . GLN A 1 209 ? -1.103 2.140 18.306 1.00 98.31 209 GLN A C 1
ATOM 1700 O O . GLN A 1 209 ? -1.384 2.035 19.497 1.00 98.31 209 GLN A O 1
ATOM 1705 N N . LEU A 1 210 ? -2.040 2.052 17.357 1.00 98.12 210 LEU A N 1
ATOM 1706 C CA . LEU A 1 210 ? -3.440 1.762 17.663 1.00 98.12 210 LEU A CA 1
ATOM 1707 C C . LEU A 1 210 ? -3.603 0.345 18.224 1.00 98.12 210 LEU A C 1
ATOM 1709 O O . LEU A 1 210 ? -4.297 0.169 19.223 1.00 98.12 210 LEU A O 1
ATOM 1713 N N . ALA A 1 211 ? -2.960 -0.655 17.615 1.00 98.25 211 ALA A N 1
ATOM 1714 C CA . ALA A 1 211 ? -3.019 -2.031 18.099 1.00 98.25 211 ALA A CA 1
ATOM 1715 C C . ALA A 1 211 ? -2.435 -2.158 19.516 1.00 98.25 211 ALA A C 1
ATOM 1717 O O . ALA A 1 211 ? -3.056 -2.785 20.374 1.00 98.25 211 ALA A O 1
ATOM 1718 N N . GLU A 1 212 ? -1.302 -1.501 19.783 1.00 97.88 212 GLU A N 1
ATOM 1719 C CA . GLU A 1 212 ? -0.698 -1.419 21.116 1.00 97.88 212 GLU A CA 1
ATOM 1720 C C . GLU A 1 212 ? -1.636 -0.742 22.123 1.00 97.88 212 GLU A C 1
ATOM 1722 O O . GLU A 1 212 ? -1.946 -1.324 23.161 1.00 97.88 212 GLU A O 1
ATOM 1727 N N . HIS A 1 213 ? -2.160 0.443 21.792 1.00 97.56 213 HIS A N 1
ATOM 1728 C CA . HIS A 1 213 ? -3.079 1.184 22.657 1.00 97.56 213 HIS A CA 1
ATOM 1729 C C . HIS A 1 213 ? -4.338 0.374 23.006 1.00 97.56 213 HIS A C 1
ATOM 1731 O O . HIS A 1 213 ? -4.852 0.464 24.119 1.00 97.56 213 HIS A O 1
ATOM 1737 N N . LYS A 1 214 ? -4.833 -0.439 22.067 1.00 97.38 214 LYS A N 1
ATOM 1738 C CA . LYS A 1 214 ? -6.005 -1.302 22.264 1.00 97.38 214 LYS A CA 1
ATOM 1739 C C . LYS A 1 214 ? -5.697 -2.663 22.874 1.00 97.38 214 LYS A C 1
ATOM 1741 O O . LYS A 1 214 ? -6.638 -3.404 23.147 1.00 97.38 214 LYS A O 1
ATOM 1746 N N . GLY A 1 215 ? -4.424 -3.015 23.069 1.00 97.44 215 GLY A N 1
ATOM 1747 C CA . GLY A 1 215 ? -4.031 -4.372 23.452 1.00 97.44 215 GLY A CA 1
ATOM 1748 C C . GLY A 1 215 ? -4.567 -5.429 22.477 1.00 97.44 215 GLY A C 1
ATOM 1749 O O . GLY A 1 215 ? -4.948 -6.526 22.889 1.00 97.44 215 GLY A O 1
ATOM 1750 N N . ALA A 1 216 ? -4.678 -5.075 21.195 1.00 97.62 216 ALA A N 1
ATOM 1751 C CA . ALA A 1 216 ? -5.331 -5.898 20.192 1.00 97.62 216 ALA A CA 1
ATOM 1752 C C . ALA A 1 216 ? -4.405 -7.017 19.705 1.00 97.62 216 ALA A C 1
ATOM 1754 O O . ALA A 1 216 ? -3.224 -6.797 19.452 1.00 97.62 216 ALA A O 1
ATOM 1755 N N . LYS A 1 217 ? -4.964 -8.216 19.517 1.00 98.12 217 LYS A N 1
ATOM 1756 C CA . LYS A 1 217 ? -4.278 -9.336 18.844 1.00 98.12 217 LYS A CA 1
ATOM 1757 C C . LYS A 1 217 ? -4.478 -9.323 17.331 1.00 98.12 217 LYS A C 1
ATOM 1759 O O . LYS A 1 217 ? -3.762 -10.005 16.610 1.00 98.12 217 LYS A O 1
ATOM 1764 N N . GLU A 1 218 ? -5.450 -8.552 16.865 1.00 98.06 218 GLU A N 1
ATOM 1765 C CA . GLU A 1 218 ? -5.851 -8.480 15.469 1.00 98.06 218 GLU A CA 1
ATOM 1766 C C . GLU A 1 218 ? -6.285 -7.050 15.139 1.00 98.06 218 GLU A C 1
ATOM 1768 O O . GLU A 1 218 ? -7.006 -6.420 15.917 1.00 98.06 218 GLU A O 1
ATOM 1773 N N . ILE A 1 219 ? -5.850 -6.540 13.988 1.00 97.94 219 ILE A N 1
ATOM 1774 C CA . ILE A 1 219 ? -6.270 -5.243 13.456 1.00 97.94 219 ILE A CA 1
ATOM 1775 C C . ILE A 1 219 ? -6.439 -5.318 11.939 1.00 97.94 219 ILE A C 1
ATOM 1777 O O . ILE A 1 219 ? -5.622 -5.906 11.228 1.00 97.94 219 ILE A O 1
ATOM 1781 N N . HIS A 1 220 ? -7.496 -4.686 11.433 1.00 96.69 220 HIS A N 1
ATOM 1782 C CA . HIS A 1 220 ? -7.787 -4.582 10.007 1.00 96.69 220 HIS A CA 1
ATOM 1783 C C . HIS A 1 220 ? -7.503 -3.171 9.516 1.00 96.69 220 HIS A C 1
ATOM 1785 O O . HIS A 1 220 ? -7.958 -2.193 10.098 1.00 96.69 220 HIS A O 1
ATOM 1791 N N . ALA A 1 221 ? -6.774 -3.057 8.415 1.00 95.94 221 ALA A N 1
ATOM 1792 C CA . ALA A 1 221 ? -6.555 -1.806 7.714 1.00 95.94 221 ALA A CA 1
ATOM 1793 C C . ALA A 1 221 ? -7.379 -1.789 6.423 1.00 95.94 221 ALA A C 1
ATOM 1795 O O . ALA A 1 221 ? -7.260 -2.702 5.604 1.00 95.94 221 ALA A O 1
ATOM 1796 N N . LEU A 1 222 ? -8.179 -0.742 6.220 1.00 92.75 222 LEU A N 1
ATOM 1797 C CA . LEU A 1 222 ? -8.809 -0.426 4.938 1.00 92.75 222 LEU A CA 1
ATOM 1798 C C . LEU A 1 222 ? -8.074 0.742 4.292 1.00 92.75 222 LEU A C 1
ATOM 1800 O O . LEU A 1 222 ? -8.144 1.871 4.770 1.00 92.75 222 LEU A O 1
ATOM 1804 N N . VAL A 1 223 ? -7.356 0.484 3.207 1.00 92.62 223 VAL A N 1
ATOM 1805 C CA . VAL A 1 223 ? -6.489 1.488 2.573 1.00 92.62 223 VAL A CA 1
ATOM 1806 C C . VAL A 1 223 ? -6.609 1.427 1.063 1.00 92.62 223 VAL A C 1
ATOM 1808 O O . VAL A 1 223 ? -7.057 0.427 0.515 1.00 92.62 223 VAL A O 1
ATOM 1811 N N . GLY A 1 224 ? -6.172 2.462 0.359 1.00 88.69 224 GLY A N 1
ATOM 1812 C CA . GLY A 1 224 ? -6.012 2.415 -1.084 1.00 88.69 224 GLY A CA 1
ATOM 1813 C C . GLY A 1 224 ? -5.132 1.236 -1.506 1.00 88.69 224 GLY A C 1
ATOM 1814 O O . GLY A 1 224 ? -4.132 0.921 -0.860 1.00 88.69 224 GLY A O 1
ATOM 1815 N N . LEU A 1 225 ? -5.466 0.598 -2.629 1.00 87.50 225 LEU A N 1
ATOM 1816 C CA . LEU A 1 225 ? -4.734 -0.554 -3.183 1.00 87.50 225 LEU A CA 1
ATOM 1817 C C . LEU A 1 225 ? -3.212 -0.338 -3.272 1.00 87.50 225 LEU A C 1
ATOM 1819 O O . LEU A 1 225 ? -2.434 -1.266 -3.066 1.00 87.50 225 LEU A O 1
ATOM 1823 N N . SER A 1 226 ? -2.772 0.900 -3.516 1.00 86.81 226 SER A N 1
ATOM 1824 C CA . SER A 1 226 ? -1.350 1.248 -3.528 1.00 86.81 226 SER A CA 1
ATOM 1825 C C . SER A 1 226 ? -0.673 1.252 -2.169 1.00 86.81 226 SER A C 1
ATOM 1827 O O . SER A 1 226 ? 0.533 1.037 -2.103 1.00 86.81 226 SER A O 1
ATOM 1829 N N . HIS A 1 227 ? -1.418 1.534 -1.107 1.00 92.56 227 HIS A N 1
ATOM 1830 C CA . HIS A 1 227 ? -0.902 1.572 0.252 1.00 92.56 227 HIS A CA 1
ATOM 1831 C C . HIS A 1 227 ? -0.761 0.164 0.830 1.00 92.56 227 HIS A C 1
ATOM 1833 O O . HIS A 1 227 ? 0.180 -0.081 1.577 1.00 92.56 227 HIS A O 1
ATOM 1839 N N . GLU A 1 228 ? -1.618 -0.779 0.427 1.00 94.31 228 GLU A N 1
ATOM 1840 C CA . GLU A 1 228 ? -1.599 -2.161 0.921 1.00 94.31 228 GLU A CA 1
ATOM 1841 C C . GLU A 1 228 ? -0.207 -2.804 0.838 1.00 94.31 228 GLU A C 1
ATOM 1843 O O . GLU A 1 228 ? 0.345 -3.260 1.840 1.00 94.31 228 GLU A O 1
ATOM 1848 N N . VAL A 1 229 ? 0.387 -2.805 -0.359 1.00 92.38 229 VAL A N 1
ATOM 1849 C CA . VAL A 1 229 ? 1.692 -3.438 -0.594 1.00 92.38 229 VAL A CA 1
ATOM 1850 C C . VAL A 1 229 ? 2.820 -2.740 0.166 1.00 92.38 229 VAL A C 1
ATOM 1852 O O . VAL A 1 229 ? 3.756 -3.406 0.604 1.00 92.38 229 VAL A O 1
ATOM 1855 N N . HIS A 1 230 ? 2.723 -1.423 0.361 1.00 94.19 230 HIS A N 1
ATOM 1856 C CA . HIS A 1 230 ? 3.717 -0.635 1.089 1.00 94.19 230 HIS A CA 1
ATOM 1857 C C . HIS A 1 230 ? 3.637 -0.878 2.594 1.00 94.19 230 HIS A C 1
ATOM 1859 O O . HIS A 1 230 ? 4.661 -1.108 3.232 1.00 94.19 230 HIS A O 1
ATOM 1865 N N . ILE A 1 231 ? 2.425 -0.868 3.152 1.00 96.75 231 ILE A N 1
ATOM 1866 C CA . ILE A 1 231 ? 2.195 -1.126 4.574 1.00 96.75 231 ILE A CA 1
ATOM 1867 C C . ILE A 1 231 ? 2.663 -2.534 4.925 1.00 96.75 231 ILE A C 1
ATOM 1869 O O . ILE A 1 231 ? 3.376 -2.702 5.913 1.00 96.75 231 ILE A O 1
ATOM 1873 N N . ALA A 1 232 ? 2.326 -3.523 4.088 1.00 96.25 232 ALA A N 1
ATOM 1874 C CA . ALA A 1 232 ? 2.778 -4.898 4.269 1.00 96.25 232 ALA A CA 1
ATOM 1875 C C . ALA A 1 232 ? 4.306 -4.967 4.315 1.00 96.25 232 ALA A C 1
ATOM 1877 O O . ALA A 1 232 ? 4.869 -5.506 5.259 1.00 96.25 232 ALA A O 1
ATOM 1878 N N . HIS A 1 233 ? 4.980 -4.328 3.358 1.00 94.69 233 HIS A N 1
ATOM 1879 C CA . HIS A 1 233 ? 6.437 -4.280 3.322 1.00 94.69 233 HIS A CA 1
ATOM 1880 C C . HIS A 1 233 ? 7.052 -3.622 4.561 1.00 94.69 233 HIS A C 1
ATOM 1882 O O . HIS A 1 233 ? 8.021 -4.146 5.112 1.00 94.69 233 HIS A O 1
ATOM 1888 N N . TYR A 1 234 ? 6.498 -2.501 5.030 1.00 96.44 234 TYR A N 1
ATOM 1889 C CA . TYR A 1 234 ? 6.997 -1.842 6.236 1.00 96.44 234 TYR A CA 1
ATOM 1890 C C . TYR A 1 234 ? 6.777 -2.679 7.497 1.00 96.44 234 TYR A C 1
ATOM 1892 O O . TYR A 1 234 ? 7.645 -2.686 8.369 1.00 96.44 234 TYR A O 1
ATOM 1900 N N . LEU A 1 235 ? 5.671 -3.421 7.593 1.00 97.56 235 LEU A N 1
ATOM 1901 C CA . LEU A 1 235 ? 5.436 -4.371 8.682 1.00 97.56 235 LEU A CA 1
ATOM 1902 C C . LEU A 1 235 ? 6.398 -5.564 8.615 1.00 97.56 235 LEU A C 1
ATOM 1904 O O . LEU A 1 235 ? 7.109 -5.805 9.589 1.00 97.56 235 LEU A O 1
ATOM 1908 N N . GLU A 1 236 ? 6.486 -6.244 7.467 1.00 96.38 236 GLU A N 1
ATOM 1909 C CA . GLU A 1 236 ? 7.366 -7.402 7.229 1.00 96.38 236 GLU A CA 1
ATOM 1910 C C . GLU A 1 236 ? 8.827 -7.092 7.581 1.00 96.38 236 GLU A C 1
ATOM 1912 O O . GLU A 1 236 ? 9.516 -7.896 8.206 1.00 96.38 236 GLU A O 1
ATOM 1917 N N . ASN A 1 237 ? 9.295 -5.899 7.205 1.00 95.38 237 ASN A N 1
ATOM 1918 C CA . ASN A 1 237 ? 10.691 -5.494 7.362 1.00 95.38 237 ASN A CA 1
ATOM 1919 C C . ASN A 1 237 ? 10.930 -4.628 8.606 1.00 95.38 237 ASN A C 1
ATOM 1921 O O . ASN A 1 237 ? 12.040 -4.132 8.791 1.00 95.38 237 ASN A O 1
ATOM 1925 N N . LYS A 1 238 ? 9.906 -4.431 9.451 1.00 96.44 238 LYS A N 1
ATOM 1926 C CA . LYS A 1 238 ? 9.963 -3.596 10.666 1.00 96.44 238 LYS A CA 1
ATOM 1927 C C . LYS A 1 238 ? 10.543 -2.201 10.399 1.00 96.44 238 LYS A C 1
ATOM 1929 O O . LYS A 1 238 ? 11.282 -1.649 11.209 1.00 96.44 238 LYS A O 1
ATOM 1934 N N . ILE A 1 239 ? 10.225 -1.643 9.233 1.00 94.12 239 ILE A N 1
ATOM 1935 C CA . ILE A 1 239 ? 10.683 -0.315 8.832 1.00 94.12 239 ILE A CA 1
ATOM 1936 C C . ILE A 1 239 ? 9.857 0.716 9.597 1.00 94.12 239 ILE A C 1
ATOM 1938 O O . ILE A 1 239 ? 8.635 0.577 9.700 1.00 94.12 239 ILE A O 1
ATOM 1942 N N . SER A 1 240 ? 10.548 1.729 10.115 1.00 93.56 240 SER A N 1
ATOM 1943 C CA . SER A 1 240 ? 9.972 2.871 10.820 1.00 93.56 240 SER A CA 1
ATOM 1944 C C . SER A 1 240 ? 10.834 4.127 10.622 1.00 93.56 240 SER A C 1
ATOM 1946 O O . SER A 1 240 ? 11.950 4.070 10.095 1.00 93.56 240 SER A O 1
ATOM 1948 N N . SER A 1 241 ? 10.318 5.278 11.048 1.00 93.81 241 SER A N 1
ATOM 1949 C CA . SER A 1 241 ? 11.034 6.548 11.127 1.00 93.81 241 SER A CA 1
ATOM 1950 C C . SER A 1 241 ? 10.583 7.325 12.367 1.00 93.81 241 SER A C 1
ATOM 1952 O O . SER A 1 241 ? 9.386 7.589 12.480 1.00 93.81 241 SER A O 1
ATOM 1954 N N . PRO A 1 242 ? 11.495 7.834 13.221 1.00 95.44 242 PRO A N 1
ATOM 1955 C CA . PRO A 1 242 ? 11.116 8.610 14.409 1.00 95.44 242 PRO A CA 1
ATOM 1956 C C . PRO A 1 242 ? 10.231 9.827 14.101 1.00 95.44 242 PRO A C 1
ATOM 1958 O O . PRO A 1 242 ? 9.346 10.200 14.872 1.00 95.44 242 PRO A O 1
ATOM 1961 N N . LYS A 1 243 ? 10.440 10.456 12.934 1.00 92.94 243 LYS A N 1
ATOM 1962 C CA . LYS A 1 243 ? 9.598 11.567 12.468 1.00 92.94 243 LYS A CA 1
ATOM 1963 C C . LYS A 1 243 ? 8.163 11.102 12.202 1.00 92.94 243 LYS A C 1
ATOM 1965 O O . LYS A 1 243 ? 7.222 11.814 12.549 1.00 92.94 243 LYS A O 1
ATOM 1970 N N . ILE A 1 244 ? 8.005 9.947 11.558 1.00 93.75 244 ILE A N 1
ATOM 1971 C CA . ILE A 1 244 ? 6.701 9.382 11.206 1.00 93.75 244 ILE A CA 1
ATOM 1972 C C . ILE A 1 244 ? 6.006 8.803 12.438 1.00 93.75 244 ILE A C 1
ATOM 1974 O O . ILE A 1 244 ? 4.814 9.039 12.599 1.00 93.75 244 ILE A O 1
ATOM 1978 N N . GLU A 1 245 ? 6.739 8.151 13.340 1.00 96.12 245 GLU A N 1
ATOM 1979 C CA . GLU A 1 245 ? 6.218 7.676 14.627 1.00 96.12 245 GLU A CA 1
ATOM 1980 C C . GLU A 1 245 ? 5.578 8.820 15.413 1.00 96.12 245 GLU A C 1
ATOM 1982 O O . GLU A 1 245 ? 4.412 8.729 15.788 1.00 96.12 245 GLU A O 1
ATOM 1987 N N . LYS A 1 246 ? 6.295 9.943 15.572 1.00 95.94 246 LYS A N 1
ATOM 1988 C CA . LYS A 1 246 ? 5.774 11.135 16.257 1.00 95.94 246 LYS A CA 1
ATOM 1989 C C . LYS A 1 246 ? 4.522 11.697 15.577 1.00 95.94 246 LYS A C 1
ATOM 1991 O O . LYS A 1 246 ? 3.598 12.154 16.252 1.00 95.94 246 LYS A O 1
ATOM 1996 N N . LEU A 1 247 ? 4.490 11.685 14.243 1.00 94.12 247 LEU A N 1
ATOM 1997 C CA . LEU A 1 247 ? 3.335 12.134 13.467 1.00 94.12 247 LEU A CA 1
ATOM 1998 C C . LEU A 1 247 ? 2.127 11.207 13.672 1.00 94.12 247 LEU A C 1
ATOM 2000 O O . LEU A 1 247 ? 1.016 11.696 13.875 1.00 94.12 247 LEU A O 1
ATOM 2004 N N . ALA A 1 248 ? 2.342 9.890 13.657 1.00 96.38 248 ALA A N 1
ATOM 2005 C CA . ALA A 1 248 ? 1.321 8.887 13.946 1.00 96.38 248 ALA A CA 1
ATOM 2006 C C . ALA A 1 248 ? 0.766 9.049 15.365 1.00 96.38 248 ALA A C 1
ATOM 2008 O O . ALA A 1 248 ? -0.449 9.143 15.514 1.00 96.38 248 ALA A O 1
ATOM 2009 N N . THR A 1 249 ? 1.630 9.235 16.369 1.00 97.50 249 THR A N 1
ATOM 2010 C CA . THR A 1 249 ? 1.223 9.462 17.767 1.00 97.50 249 THR A CA 1
ATOM 2011 C C . THR A 1 249 ? 0.325 10.682 17.904 1.00 97.50 249 THR A C 1
ATOM 2013 O O . THR A 1 249 ? -0.732 10.613 18.527 1.00 97.50 249 THR A O 1
ATOM 2016 N N . HIS A 1 250 ? 0.704 11.799 17.277 1.00 95.94 250 HIS A N 1
ATOM 2017 C CA . HIS A 1 250 ? -0.088 13.030 17.305 1.00 95.94 250 HIS A CA 1
ATOM 2018 C C . HIS A 1 250 ? -1.497 12.838 16.733 1.00 95.94 250 HIS A C 1
ATOM 2020 O O . HIS A 1 250 ? -2.477 13.303 17.314 1.00 95.94 250 HIS A O 1
ATOM 2026 N N . TYR A 1 251 ? -1.617 12.162 15.590 1.00 95.62 251 TYR A N 1
ATOM 2027 C CA . TYR A 1 251 ? -2.917 11.961 14.950 1.00 95.62 251 TYR A CA 1
ATOM 2028 C C . TYR A 1 251 ? -3.748 10.852 15.594 1.00 95.62 251 TYR A C 1
ATOM 2030 O O . TYR A 1 251 ? -4.971 10.975 15.615 1.00 95.62 251 TYR A O 1
ATOM 2038 N N . LEU A 1 252 ? -3.116 9.818 16.150 1.00 96.50 252 LEU A N 1
ATOM 2039 C CA . LEU A 1 252 ? -3.809 8.809 16.943 1.00 96.50 252 LEU A CA 1
ATOM 2040 C C . LEU A 1 252 ? -4.411 9.445 18.198 1.00 96.50 252 LEU A C 1
ATOM 2042 O O . LEU A 1 252 ? -5.602 9.287 18.432 1.00 96.50 252 LEU A O 1
ATOM 2046 N N . ALA A 1 253 ? -3.645 10.254 18.937 1.00 96.81 253 ALA A N 1
ATOM 2047 C CA . ALA A 1 253 ? -4.155 10.967 20.108 1.00 96.81 253 ALA A CA 1
ATOM 2048 C C . ALA A 1 253 ? -5.369 11.851 19.769 1.00 96.81 253 ALA A C 1
ATOM 2050 O O . ALA A 1 253 ? -6.364 11.843 20.487 1.00 96.81 253 ALA A O 1
ATOM 2051 N N . LYS A 1 254 ? -5.333 12.572 18.639 1.00 95.06 254 LYS A N 1
ATOM 2052 C CA . LYS A 1 254 ? -6.489 13.358 18.173 1.00 95.06 254 LYS A CA 1
ATOM 2053 C C . LYS A 1 254 ? -7.724 12.503 17.904 1.00 95.06 254 LYS A C 1
ATOM 2055 O O . LYS A 1 254 ? -8.826 12.922 18.239 1.00 95.06 254 LYS A O 1
ATOM 2060 N N . GLU A 1 255 ? -7.546 11.347 17.274 1.00 93.75 255 GLU A N 1
ATOM 2061 C CA . GLU A 1 255 ? -8.653 10.446 16.959 1.00 93.75 255 GLU A CA 1
ATOM 2062 C C . GLU A 1 255 ? -9.243 9.808 18.226 1.00 93.75 255 GLU A C 1
ATOM 2064 O O . GLU A 1 255 ? -10.461 9.778 18.385 1.00 93.75 255 GLU A O 1
ATOM 2069 N N . LEU A 1 256 ? -8.390 9.371 19.159 1.00 94.25 256 LEU A N 1
ATOM 2070 C CA . LEU A 1 256 ? -8.807 8.837 20.460 1.00 94.25 256 LEU A CA 1
ATOM 2071 C C . LEU A 1 256 ? -9.575 9.889 21.276 1.00 94.25 256 LEU A C 1
ATOM 2073 O O . LEU A 1 256 ? -10.648 9.597 21.802 1.00 94.25 256 LEU A O 1
ATOM 2077 N N . ALA A 1 257 ? -9.081 11.132 21.318 1.00 95.00 257 ALA A N 1
ATOM 2078 C CA . ALA A 1 257 ? -9.756 12.239 21.996 1.00 95.00 257 ALA A CA 1
ATOM 2079 C C . ALA A 1 257 ? -11.114 12.568 21.350 1.00 95.00 257 ALA A C 1
ATOM 2081 O O . ALA A 1 257 ? -12.102 12.773 22.051 1.00 95.00 257 ALA A O 1
ATOM 2082 N N . ALA A 1 258 ? -11.203 12.559 20.014 1.00 91.50 258 ALA A N 1
ATOM 2083 C CA . ALA A 1 258 ? -12.467 12.765 19.300 1.00 91.50 258 ALA A CA 1
ATOM 2084 C C . ALA A 1 258 ? -13.515 11.677 19.606 1.00 91.50 258 ALA A C 1
ATOM 2086 O O . ALA A 1 258 ? -14.713 11.925 19.483 1.00 91.50 258 ALA A O 1
ATOM 2087 N N . LYS A 1 259 ? -13.068 10.489 20.029 1.00 90.75 259 LYS A N 1
ATOM 2088 C CA . LYS A 1 259 ? -13.913 9.376 20.475 1.00 90.75 259 LYS A CA 1
ATOM 2089 C C . LYS A 1 259 ? -14.151 9.340 21.991 1.00 90.75 259 LYS A C 1
ATOM 2091 O O . LYS A 1 259 ? -14.902 8.482 22.448 1.00 90.75 259 LYS A O 1
ATOM 2096 N N . GLY A 1 260 ? -13.556 10.256 22.762 1.00 94.44 260 GLY A N 1
ATOM 2097 C CA . GLY A 1 260 ? -13.672 10.299 24.224 1.00 94.44 260 GLY A CA 1
ATOM 2098 C C . GLY A 1 260 ? -12.962 9.143 24.935 1.00 94.44 260 GLY A C 1
ATOM 2099 O O . GLY A 1 260 ? -13.415 8.698 25.986 1.00 94.44 260 GLY A O 1
ATOM 2100 N N . GLU A 1 261 ? -11.894 8.613 24.337 1.00 93.31 261 GLU A N 1
ATOM 2101 C CA . GLU A 1 261 ? -11.140 7.470 24.869 1.00 93.31 261 GLU A CA 1
ATOM 2102 C C . GLU A 1 261 ? -9.889 7.877 25.661 1.00 93.31 261 GLU A C 1
ATOM 2104 O O . GLU A 1 261 ? -9.280 7.026 26.310 1.00 93.31 261 GLU A O 1
ATOM 2109 N N . ILE A 1 262 ? -9.528 9.164 25.616 1.00 91.88 262 ILE A N 1
ATOM 2110 C CA . ILE A 1 262 ? -8.486 9.819 26.418 1.00 91.88 262 ILE A CA 1
ATOM 2111 C C . ILE A 1 262 ? -8.905 11.242 26.790 1.00 91.88 262 ILE A C 1
ATOM 2113 O O . ILE A 1 262 ? -9.773 11.801 26.077 1.00 91.88 262 ILE A O 1
#

Secondary structure (DSSP, 8-state):
---HHHHHH--SHHHHHHHHHHTT---SSHHHHHHHHHHHHHHHHHHHHHHSPSS--SS---EEEEETTEEEEEEEE-SS---HHHHHHHHHHHTTS-EEEEGGGTTT-----TTEEEE-HHHHTHHHHHHHHHIIIIIHHHTT------THHHHHHS--S-HHHHHHHHHHHSPPHHHHHHHHHHHS-HHHHIIIIIHHHHHHHHHHHHHHHHT-SEEEEEEEHHHHHHHHHHHHTT---HHHHHHHHHHHHHHHHHTT--

Foldseek 3Di:
DDAPVQLQPDLEVVSVQVVVVVVVDHDPDLVRSQVVQLVVLLVNQVVVLVVFDADEDPAQDADWDQDPLATETEHADALADLDVVNLVVVCVRDQPAQEEEEPSCVVPHPCPHLRYFYLPLCVLLVVLVVVVCCCVVPVCVVVVPPPPVPVVVVLHPPPRNGRRSSLSSVSSRDGNPSHVLNCCVPPNDPSVCCSQQVSLQLVLLLQVVSCVVVVHSYYYYYYHSSSRSNSSVCRNVVDHDPVSNVSSVVRSVVRCVVSVND

pLDDT: mean 85.93, std 13.77, range [37.53, 98.5]

Sequence (262 aa):
MLTVADFTKARNFSELRELYKKEGKTFASTGKLYSKAVKDWFELNKDKISQAPEGLPEELPGKTIDLNGISYHINGVTHFNVPGKVRHYYSKQLEDKLVAYESGLDTQFDMGYKNVYCMRDFSAFSLEVSTSNLIALIIAPLMKIPIHTCPYYEIFFKQPSAILKLRAKFNATYLPLPLEMEYAQHNTSAFTYNLRFGRSMYMTEYLRQLAEHKGAKEIHALVGLSHEVHIAHYLENKISSPKIEKLATHYLAKELAAKGEI